Protein AF-A0A9W7BPI5-F1 (afdb_monomer_lite)

Secondary structure (DSSP, 8-state):
---TT---HHHHHHHHHHHHHHHHHH-TTTSGGGPEEE--SS--SEEEEE-TTS--GGG-SEEEEEE--HHHHHHTEEEEEEEE-TTSTTHHHHHHHHHHHHHHHHTTSTT-EE--SSSSEEEEEEEE--SSHHHHHHHHHHHHHHHHTTHHHHHHHHHHHHHHHHHTTS---------S--SHHHHHTTSTT------------

pLDDT: mean 84.54, std 20.3, range [40.38, 98.75]

Organism: NCBI:txid1606542

Sequence (205 aa):
MTDPHQTSAADSQIEYDNLFCRLVAADETLSRDGWEIRQETPAGAYLHLSRPGWFDKNMNGIHIEAYVLGKQLKSRSAPVMLHAEGGVPFQGRFMELFTERAKSTILKFPGYTVLGPEGSSVCEVSVPFEETPSATINSIVKEMKRLQSLAPLVEDTIATCKAEMGQDSDSDSDSGADSDDDMDWLIKQRQARSQKPLSSKCPGQ

Foldseek 3Di:
DPDPPPQDLVNVQVVLQVVQVCCQVPPPPLPPPQWDWDADVVGGFKIWIDHPPQLCDVNAAWTWMKGDDSVCSVVQWIKIFTWGGPSLPCLLQLLVVLLVVCVVVQVVDPQKDQDDDPDTTGIMHIQGHDPDSVVSVVSSVVVSVVVVVCVVSSVVSSVVSVVVVVVVPPPPDDDDDDDPPPPPPVVVVVPPPDDDDDDDDDDDD

Radius of gyration: 30.06 Å; chains: 1; bounding box: 72×75×86 Å

Structure (mmCIF, N/CA/C/O backbone):
data_AF-A0A9W7BPI5-F1
#
_entry.id   AF-A0A9W7BPI5-F1
#
loop_
_atom_site.group_PDB
_atom_site.id
_atom_site.type_symbol
_atom_site.label_atom_id
_atom_site.label_alt_id
_atom_site.label_comp_id
_atom_site.label_asym_id
_atom_site.label_entity_id
_atom_site.label_seq_id
_atom_site.pdbx_PDB_ins_code
_atom_site.Cartn_x
_atom_site.Cartn_y
_atom_site.Cartn_z
_atom_site.occupancy
_atom_site.B_iso_or_equiv
_atom_site.auth_seq_id
_atom_site.auth_comp_id
_atom_site.auth_asym_id
_atom_site.auth_atom_id
_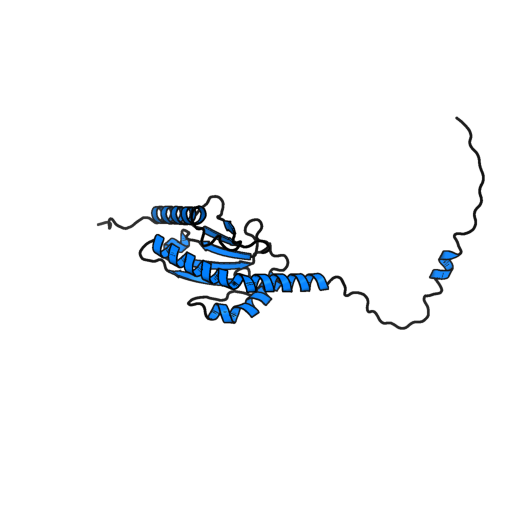atom_site.pdbx_PDB_model_num
ATOM 1 N N . MET A 1 1 ? -33.439 4.152 26.597 1.00 40.59 1 MET A N 1
ATOM 2 C CA . MET A 1 1 ? -32.140 3.751 27.171 1.00 40.59 1 MET A CA 1
ATOM 3 C C . MET A 1 1 ? -31.137 3.796 26.036 1.00 40.59 1 MET A C 1
ATOM 5 O O . MET A 1 1 ? -31.135 2.899 25.210 1.00 40.59 1 MET A O 1
ATOM 9 N N . THR A 1 2 ? -30.416 4.905 25.901 1.00 44.62 2 THR A N 1
ATOM 10 C CA . THR A 1 2 ? -29.271 5.019 24.991 1.00 44.62 2 THR A CA 1
ATOM 11 C C . THR A 1 2 ? -28.079 4.381 25.685 1.00 44.62 2 THR A C 1
ATOM 13 O O . THR A 1 2 ? -27.776 4.741 26.822 1.00 44.62 2 THR A O 1
ATOM 16 N N . ASP A 1 3 ? -27.481 3.392 25.037 1.00 42.06 3 ASP A N 1
ATOM 17 C CA . ASP A 1 3 ? -26.315 2.670 25.531 1.00 42.06 3 ASP A CA 1
ATOM 18 C C . ASP A 1 3 ? -25.143 3.660 25.720 1.00 42.06 3 ASP A C 1
ATOM 20 O O . ASP A 1 3 ? -24.766 4.329 24.752 1.00 42.06 3 ASP A O 1
ATOM 24 N N . PRO A 1 4 ? -24.583 3.833 26.933 1.00 49.81 4 PRO A N 1
ATOM 25 C CA . PRO A 1 4 ? -23.530 4.819 27.199 1.00 49.81 4 PRO A CA 1
ATOM 26 C C . PRO A 1 4 ? -22.179 4.496 26.532 1.00 49.81 4 PRO A C 1
ATOM 28 O O . PRO A 1 4 ? -21.217 5.240 26.720 1.00 49.81 4 PRO A O 1
ATOM 31 N N . HIS A 1 5 ? -22.091 3.421 25.742 1.00 54.91 5 HIS A N 1
ATOM 32 C CA . HIS A 1 5 ? -20.880 3.011 25.026 1.00 54.91 5 HIS A CA 1
ATOM 33 C C . HIS A 1 5 ? -20.954 3.113 23.499 1.00 54.91 5 HIS A C 1
ATOM 35 O O . HIS A 1 5 ? -20.062 2.623 22.808 1.00 54.91 5 HIS A O 1
ATOM 41 N N . GLN A 1 6 ? -21.960 3.791 22.943 1.00 56.84 6 GLN A N 1
ATOM 42 C CA . GLN A 1 6 ? -21.995 4.042 21.504 1.00 56.84 6 GLN A CA 1
ATOM 43 C C . GLN A 1 6 ? -21.171 5.290 21.148 1.00 56.84 6 GLN A C 1
ATOM 45 O O . GLN A 1 6 ? -21.697 6.397 21.039 1.00 56.84 6 GLN A O 1
ATOM 50 N N . THR A 1 7 ? -19.857 5.109 20.989 1.00 69.75 7 THR A N 1
ATOM 51 C CA . THR A 1 7 ? -18.946 6.133 20.456 1.00 69.75 7 THR A CA 1
ATOM 52 C C . THR A 1 7 ? -19.459 6.612 19.098 1.00 69.75 7 THR A C 1
ATOM 54 O O . THR A 1 7 ? -19.802 5.795 18.236 1.00 69.75 7 THR A O 1
ATOM 57 N N . SER A 1 8 ? -19.557 7.928 18.888 1.00 84.06 8 SER A N 1
ATOM 58 C CA . SER A 1 8 ? -20.073 8.448 17.622 1.00 84.06 8 SER A CA 1
ATOM 59 C C . SER A 1 8 ? -19.088 8.185 16.474 1.00 84.06 8 SER A C 1
ATOM 61 O O . SER A 1 8 ? -17.889 7.980 16.682 1.00 84.06 8 SER A O 1
ATOM 63 N N . ALA A 1 9 ? -19.575 8.211 15.229 1.00 82.75 9 ALA A N 1
ATOM 64 C CA . ALA A 1 9 ? -18.702 8.084 14.059 1.00 82.75 9 ALA A CA 1
ATOM 65 C C . ALA A 1 9 ? -17.669 9.224 13.976 1.00 82.75 9 ALA A C 1
ATOM 67 O O . ALA A 1 9 ? -16.565 9.007 13.486 1.00 82.75 9 ALA A O 1
ATOM 68 N N . ALA A 1 10 ? -18.012 10.417 14.476 1.00 84.81 10 ALA A N 1
ATOM 69 C CA . ALA A 1 10 ? -17.097 11.554 14.532 1.00 84.81 10 ALA A CA 1
ATOM 70 C C . ALA A 1 10 ? -15.979 11.323 15.559 1.00 84.81 10 ALA A C 1
ATOM 72 O O . ALA A 1 10 ? -14.810 11.512 15.235 1.00 84.81 10 ALA A O 1
ATOM 73 N N . ASP A 1 11 ? -16.327 10.834 16.752 1.00 88.44 11 ASP A N 1
ATOM 74 C CA . ASP A 1 11 ? -15.341 10.502 17.788 1.00 88.44 11 ASP A CA 1
ATOM 75 C C . ASP A 1 11 ? -14.413 9.372 17.318 1.00 88.44 11 ASP A C 1
ATOM 77 O O . ASP A 1 11 ? -13.200 9.439 17.506 1.00 88.44 11 ASP A O 1
ATOM 81 N N . SER A 1 12 ? -14.975 8.378 16.620 1.00 89.94 12 SER A N 1
ATOM 82 C CA . SER A 1 12 ? -14.203 7.280 16.027 1.00 89.94 12 SER A CA 1
ATOM 83 C C . SER A 1 12 ? -13.230 7.781 14.955 1.00 89.94 12 SER A C 1
ATOM 85 O O . SER A 1 12 ? -12.085 7.340 14.919 1.00 89.94 12 SER A O 1
ATOM 87 N N . GLN A 1 13 ? -13.654 8.710 14.088 1.00 95.56 13 GLN A N 1
ATOM 88 C CA . GLN A 1 13 ? -12.774 9.289 13.067 1.00 95.56 13 GLN A CA 1
ATOM 89 C C . GLN A 1 13 ? -11.595 10.024 13.712 1.00 95.56 13 GLN A C 1
ATOM 91 O O . GLN A 1 13 ? -10.451 9.753 13.361 1.00 95.56 13 GLN A O 1
ATOM 96 N N . ILE A 1 14 ? -11.865 10.876 14.707 1.00 95.31 14 ILE A N 1
ATOM 97 C CA . ILE A 1 14 ? -10.829 11.611 15.448 1.00 95.31 14 ILE A CA 1
ATOM 98 C C . ILE A 1 14 ? -9.832 10.644 16.100 1.00 95.31 14 ILE A C 1
ATOM 100 O O . ILE A 1 14 ? -8.626 10.898 16.115 1.00 95.31 14 ILE A O 1
ATOM 104 N N . GLU A 1 15 ? -10.309 9.526 16.647 1.00 95.56 15 GLU A N 1
ATOM 105 C CA . GLU A 1 15 ? -9.441 8.519 17.252 1.00 95.56 15 GLU A CA 1
ATOM 106 C C . GLU A 1 15 ? -8.500 7.868 16.228 1.00 95.56 15 GLU A C 1
ATOM 108 O O . GLU A 1 15 ? -7.290 7.798 16.473 1.00 95.56 15 GLU A O 1
ATOM 113 N N . TYR A 1 16 ? -9.018 7.442 15.071 1.00 96.62 16 TYR A N 1
ATOM 114 C CA . TYR A 1 16 ? -8.188 6.876 14.004 1.00 96.62 16 TYR A CA 1
ATOM 115 C C . TYR A 1 16 ? -7.226 7.909 13.410 1.00 96.62 16 TYR A C 1
ATOM 117 O O . TYR A 1 16 ? -6.057 7.577 13.213 1.00 96.62 16 TYR A O 1
ATOM 125 N N . ASP A 1 17 ? -7.656 9.156 13.204 1.00 95.88 17 ASP A N 1
ATOM 126 C CA . ASP A 1 17 ? -6.784 10.232 12.720 1.00 95.88 17 ASP A CA 1
ATOM 127 C C . ASP A 1 17 ? -5.586 10.412 13.670 1.00 95.88 17 ASP A C 1
ATOM 129 O O . ASP A 1 17 ? -4.429 10.395 13.249 1.00 95.88 17 ASP A O 1
ATOM 133 N N . ASN A 1 18 ? -5.841 10.469 14.982 1.00 94.94 18 ASN A N 1
ATOM 134 C CA . ASN A 1 18 ? -4.794 10.583 15.999 1.00 94.94 18 ASN A CA 1
ATOM 135 C C . ASN A 1 18 ? -3.872 9.357 16.063 1.00 94.94 18 ASN A C 1
ATOM 137 O O . ASN A 1 18 ? -2.681 9.487 16.360 1.00 94.94 18 ASN A O 1
ATOM 141 N N . LEU A 1 19 ? -4.403 8.152 15.853 1.00 94.88 19 LEU A N 1
ATOM 142 C CA . LEU A 1 19 ? -3.607 6.924 15.833 1.00 94.88 19 LEU A CA 1
ATOM 143 C C . LEU A 1 19 ? -2.675 6.875 14.623 1.00 94.88 19 LEU A C 1
ATOM 145 O O . LEU A 1 19 ? -1.491 6.588 14.792 1.00 94.88 19 LEU A O 1
ATOM 149 N N . PHE A 1 20 ? -3.178 7.206 13.435 1.00 94.88 20 PHE A N 1
ATOM 150 C CA . PHE A 1 20 ? -2.375 7.272 12.217 1.00 94.88 20 PHE A CA 1
ATOM 151 C C . PHE A 1 20 ? -1.299 8.359 12.324 1.00 94.88 20 PHE A C 1
ATOM 153 O O . PHE A 1 20 ? -0.132 8.075 12.072 1.00 94.88 20 PHE A O 1
ATOM 160 N N . CYS A 1 21 ? -1.637 9.561 12.801 1.00 92.69 21 CYS A N 1
ATOM 161 C CA . CYS A 1 21 ? -0.650 10.623 13.032 1.00 92.69 21 CYS A CA 1
ATOM 162 C C . CYS A 1 21 ? 0.466 10.183 13.994 1.00 92.69 21 CYS A C 1
ATOM 164 O O . CYS A 1 21 ? 1.644 10.446 13.751 1.00 92.69 21 CYS A O 1
ATOM 166 N N . ARG A 1 22 ? 0.122 9.472 15.079 1.00 91.06 22 ARG A N 1
ATOM 167 C CA . ARG A 1 22 ? 1.125 8.911 16.000 1.00 91.06 22 ARG A CA 1
ATOM 168 C C . ARG A 1 22 ? 1.984 7.841 15.341 1.00 91.06 22 ARG A C 1
ATOM 170 O O . ARG A 1 22 ? 3.182 7.817 15.594 1.00 91.06 22 ARG A O 1
ATOM 177 N N . LEU A 1 23 ? 1.393 6.983 14.514 1.00 90.12 23 LEU A N 1
ATOM 178 C CA . LEU A 1 23 ? 2.127 5.970 13.762 1.00 90.12 23 LEU A CA 1
ATOM 179 C C . LEU A 1 23 ? 3.163 6.630 12.843 1.00 90.12 23 LEU A C 1
ATOM 181 O O . LEU A 1 23 ? 4.327 6.266 12.885 1.00 90.12 23 LEU A O 1
ATOM 185 N N . VAL A 1 24 ? 2.790 7.669 12.097 1.00 88.88 24 VAL A N 1
ATOM 186 C CA . VAL A 1 24 ? 3.734 8.399 11.231 1.00 88.88 24 VAL A CA 1
ATOM 187 C C . VAL A 1 24 ? 4.850 9.073 12.032 1.00 88.88 24 VAL A C 1
ATOM 189 O O . VAL A 1 24 ? 6.003 9.055 11.612 1.00 88.88 24 VAL A O 1
ATOM 192 N N . ALA A 1 25 ? 4.532 9.638 13.200 1.00 85.38 25 ALA A N 1
ATOM 193 C CA . ALA A 1 25 ? 5.513 10.323 14.039 1.00 85.38 25 ALA A CA 1
ATOM 194 C C . ALA A 1 25 ? 6.467 9.381 14.797 1.00 85.38 25 ALA A C 1
ATOM 196 O O . ALA A 1 25 ? 7.575 9.794 15.136 1.00 85.38 25 ALA A O 1
ATOM 197 N N . ALA A 1 26 ? 6.035 8.157 15.116 1.00 77.06 26 ALA A N 1
ATOM 198 C CA . ALA A 1 26 ? 6.743 7.264 16.038 1.00 77.06 26 ALA A CA 1
ATOM 199 C C . ALA A 1 26 ? 7.230 5.950 15.410 1.00 77.06 26 ALA A C 1
ATOM 201 O O . ALA A 1 26 ? 8.088 5.283 15.990 1.00 77.06 26 ALA A O 1
ATOM 202 N N . ASP A 1 27 ? 6.669 5.526 14.277 1.00 67.69 27 ASP A N 1
ATOM 203 C CA . ASP A 1 27 ? 6.910 4.192 13.739 1.00 67.69 27 ASP A CA 1
ATOM 204 C C . ASP A 1 27 ? 8.186 4.148 12.888 1.00 67.69 27 ASP A C 1
ATOM 206 O O . ASP A 1 27 ? 8.207 4.396 11.679 1.00 67.69 27 ASP A O 1
ATOM 210 N N . GLU A 1 28 ? 9.276 3.759 13.546 1.00 66.44 28 GLU A N 1
ATOM 211 C CA . GLU A 1 28 ? 10.527 3.384 12.887 1.00 66.44 28 GLU A CA 1
ATOM 212 C C . GLU A 1 28 ? 10.422 2.065 12.107 1.00 66.44 28 GLU A C 1
ATOM 214 O O . GLU A 1 28 ? 11.362 1.685 11.426 1.00 66.44 28 GLU A O 1
ATOM 219 N N . THR A 1 29 ? 9.352 1.285 12.244 1.00 76.44 29 THR A N 1
ATOM 220 C CA . THR A 1 29 ? 9.246 -0.058 11.660 1.00 76.44 29 THR A CA 1
ATOM 221 C C . THR A 1 29 ? 8.742 -0.048 10.223 1.00 76.44 29 THR A C 1
ATOM 223 O O . THR A 1 29 ? 9.254 -0.818 9.416 1.00 76.44 29 THR A O 1
ATOM 226 N N . LEU A 1 30 ? 7.778 0.814 9.891 1.00 85.75 30 LEU A N 1
ATOM 227 C CA . LEU A 1 30 ? 7.288 1.003 8.525 1.00 85.75 30 LEU A CA 1
ATOM 228 C C . LEU A 1 30 ? 8.243 1.848 7.677 1.00 85.75 30 LEU A C 1
ATOM 230 O O . LEU A 1 30 ? 8.286 1.657 6.469 1.00 85.75 30 LEU A O 1
ATOM 234 N N . SER A 1 31 ? 9.011 2.739 8.308 1.00 84.50 31 SER A N 1
ATOM 235 C CA . SER A 1 31 ? 9.961 3.660 7.664 1.00 84.50 31 SER A CA 1
ATOM 236 C C . SER A 1 31 ? 11.393 3.108 7.529 1.00 84.50 31 SER A C 1
ATOM 238 O O . SER A 1 31 ? 12.278 3.774 6.991 1.00 84.50 31 SER A O 1
ATOM 240 N N . ARG A 1 32 ? 11.651 1.880 8.002 1.00 82.88 32 ARG A N 1
ATOM 241 C CA . ARG A 1 32 ? 12.944 1.189 7.828 1.00 82.88 32 ARG A CA 1
ATOM 242 C C . ARG A 1 32 ? 13.235 0.889 6.360 1.00 82.88 32 ARG A C 1
ATOM 244 O O . ARG A 1 32 ? 12.367 0.993 5.510 1.00 82.88 32 ARG A O 1
ATOM 251 N N . ASP A 1 33 ? 14.476 0.519 6.057 1.00 87.38 33 ASP A N 1
ATOM 252 C CA . ASP A 1 33 ? 14.886 -0.017 4.748 1.00 87.38 33 ASP A CA 1
ATOM 253 C C . ASP A 1 33 ? 14.572 0.887 3.535 1.00 87.38 33 ASP A C 1
ATOM 255 O O . ASP A 1 33 ? 14.397 0.422 2.405 1.00 87.38 33 ASP A O 1
ATOM 259 N N . GLY A 1 34 ? 14.546 2.204 3.756 1.00 90.88 34 GLY A N 1
ATOM 260 C CA . GLY A 1 34 ? 14.335 3.204 2.707 1.00 90.88 34 GLY A CA 1
ATOM 261 C C . GLY A 1 34 ? 12.872 3.401 2.307 1.00 90.88 34 GLY A C 1
ATOM 262 O O . GLY A 1 34 ? 12.616 3.869 1.201 1.00 90.88 34 GLY A O 1
ATOM 263 N N . TRP A 1 35 ? 11.926 3.024 3.167 1.00 95.44 35 TRP A N 1
ATOM 264 C CA . TRP A 1 35 ? 10.514 3.355 3.001 1.00 95.44 35 TRP A CA 1
ATOM 265 C C . TRP A 1 35 ? 10.215 4.782 3.470 1.00 95.44 35 TRP A C 1
ATOM 267 O O . TRP A 1 35 ? 10.606 5.198 4.559 1.00 95.44 35 TRP A O 1
ATOM 277 N N . GLU A 1 36 ? 9.471 5.521 2.657 1.00 94.00 36 GLU A N 1
ATOM 278 C CA . GLU A 1 36 ? 8.949 6.843 2.984 1.00 94.00 36 GLU A CA 1
ATOM 279 C C . GLU A 1 36 ? 7.479 6.725 3.377 1.00 94.00 36 GLU A C 1
ATOM 281 O O . GLU A 1 36 ? 6.661 6.255 2.586 1.00 94.00 36 GLU A O 1
ATOM 286 N N . ILE A 1 37 ? 7.147 7.185 4.584 1.00 93.44 37 ILE A N 1
ATOM 287 C CA . ILE A 1 37 ? 5.774 7.265 5.083 1.00 93.44 37 ILE A CA 1
ATOM 288 C C . ILE A 1 37 ? 5.252 8.697 4.941 1.00 93.44 37 ILE A C 1
ATOM 290 O O . ILE A 1 37 ? 5.906 9.655 5.357 1.00 93.44 37 ILE A O 1
ATOM 294 N N . ARG A 1 38 ? 4.076 8.856 4.333 1.00 92.00 38 ARG A N 1
ATOM 295 C CA . ARG A 1 38 ? 3.413 10.150 4.133 1.00 92.00 38 ARG A CA 1
ATOM 296 C C . ARG A 1 38 ? 1.924 10.054 4.451 1.00 92.00 38 ARG A C 1
ATOM 298 O O . ARG A 1 38 ? 1.357 8.965 4.527 1.00 92.00 38 ARG A O 1
ATOM 305 N N . GLN A 1 39 ? 1.311 11.215 4.636 1.00 91.19 39 GLN A N 1
ATOM 306 C CA . GLN A 1 39 ? -0.136 11.383 4.756 1.00 91.19 39 GLN A CA 1
ATOM 307 C C . GLN A 1 39 ? -0.584 12.473 3.787 1.00 91.19 39 GLN A C 1
ATOM 309 O O . GLN A 1 39 ? 0.217 13.327 3.392 1.00 91.19 39 GLN A O 1
ATOM 314 N N . GLU A 1 40 ? -1.869 12.463 3.443 1.00 86.25 40 GLU A N 1
ATOM 315 C CA . GLU A 1 40 ? -2.498 13.586 2.753 1.00 86.25 40 GLU A CA 1
ATOM 316 C C . GLU A 1 40 ? -2.420 14.877 3.589 1.00 86.25 40 GLU A C 1
ATOM 318 O O . GLU A 1 40 ? -2.108 14.870 4.782 1.00 86.25 40 GLU A O 1
ATOM 323 N N . THR A 1 41 ? -2.690 16.017 2.951 1.00 84.88 41 THR A N 1
ATOM 324 C CA . THR A 1 41 ? -2.826 17.311 3.630 1.00 84.88 41 THR A CA 1
ATOM 325 C C . THR A 1 41 ? -4.250 17.841 3.424 1.00 84.88 41 THR A C 1
ATOM 327 O O . THR A 1 41 ? -4.616 18.114 2.280 1.00 84.88 41 THR A O 1
ATOM 330 N N . PRO A 1 42 ? -5.047 18.040 4.494 1.00 87.94 42 PRO A N 1
ATOM 331 C CA . PRO A 1 42 ? -4.698 17.845 5.905 1.00 87.94 42 PRO A CA 1
ATOM 332 C C . PRO A 1 42 ? -4.496 16.368 6.275 1.00 87.94 42 PRO A C 1
ATOM 334 O O . PRO A 1 42 ? -5.087 15.485 5.661 1.00 87.94 42 PRO A O 1
ATOM 337 N N . ALA A 1 43 ? -3.670 16.121 7.295 1.00 87.38 43 ALA A N 1
ATOM 338 C CA . ALA A 1 43 ? -3.430 14.772 7.796 1.00 87.38 43 ALA A CA 1
ATOM 339 C C . ALA A 1 43 ? -4.720 14.159 8.362 1.00 87.38 43 ALA A C 1
ATOM 341 O O . ALA A 1 43 ? -5.497 14.836 9.038 1.00 87.38 43 ALA A O 1
ATOM 342 N N . GLY A 1 44 ? -4.909 12.867 8.116 1.00 91.31 44 GLY A N 1
ATOM 343 C CA . GLY A 1 44 ? -6.022 12.074 8.630 1.00 91.31 44 GLY A CA 1
ATOM 344 C C . GLY A 1 44 ? -5.638 10.602 8.726 1.00 91.31 44 GLY A C 1
ATOM 345 O O . GLY A 1 44 ? -4.465 10.247 8.588 1.00 91.31 44 GLY A O 1
ATOM 346 N N . ALA A 1 45 ? -6.619 9.732 8.944 1.00 95.94 45 ALA A N 1
ATOM 347 C CA . ALA A 1 45 ? -6.438 8.285 8.990 1.00 95.94 45 ALA A CA 1
ATOM 348 C C . ALA A 1 45 ? -6.181 7.674 7.601 1.00 95.94 45 ALA A C 1
ATOM 350 O O . ALA A 1 45 ? -6.952 6.854 7.108 1.00 95.94 45 ALA A O 1
ATOM 351 N N . TYR A 1 46 ? -5.090 8.096 6.972 1.00 96.50 46 TYR A N 1
ATOM 352 C CA . TYR A 1 46 ? -4.581 7.629 5.693 1.00 96.50 46 TYR A CA 1
ATOM 353 C C . TYR A 1 46 ? -3.056 7.488 5.800 1.00 96.50 46 TYR A C 1
ATOM 355 O O . TYR A 1 46 ? -2.379 8.390 6.302 1.00 96.50 46 TYR A O 1
ATOM 363 N N . LEU A 1 47 ? -2.524 6.347 5.364 1.00 96.06 47 LEU A N 1
ATOM 364 C CA . LEU A 1 47 ? -1.095 6.067 5.243 1.00 96.06 47 LEU A CA 1
ATOM 365 C C . LEU A 1 47 ? -0.733 5.877 3.786 1.00 96.06 47 LEU A C 1
ATOM 367 O O . LEU A 1 47 ? -1.400 5.132 3.076 1.00 96.06 47 LEU A O 1
ATOM 371 N N . HIS A 1 48 ? 0.405 6.450 3.424 1.00 96.81 48 HIS A N 1
ATOM 372 C CA . HIS A 1 48 ? 1.039 6.301 2.128 1.00 96.81 48 HIS A CA 1
ATOM 373 C C . HIS A 1 48 ? 2.469 5.833 2.314 1.00 96.81 48 HIS A C 1
ATOM 375 O O . HIS A 1 48 ? 3.254 6.523 2.965 1.00 96.81 48 HIS A O 1
ATOM 381 N N . LEU A 1 49 ? 2.829 4.690 1.749 1.00 97.25 49 LEU A N 1
ATOM 382 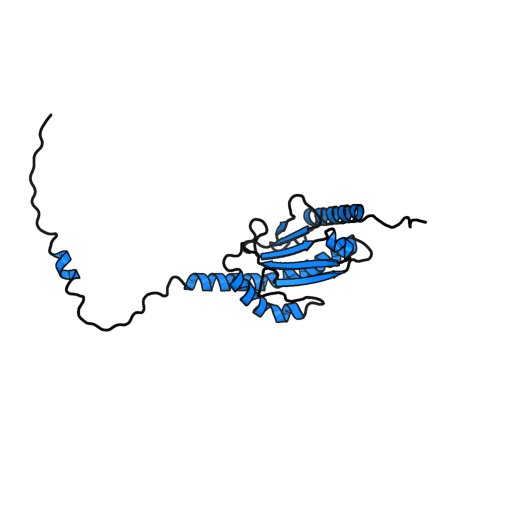C CA . LEU A 1 49 ? 4.178 4.147 1.827 1.00 97.25 49 LEU A CA 1
ATOM 383 C C . LEU A 1 49 ? 4.739 3.954 0.428 1.00 97.25 49 LEU A C 1
ATOM 385 O O . LEU A 1 49 ? 4.174 3.231 -0.385 1.00 97.25 49 LEU A O 1
ATOM 389 N N . SER A 1 50 ? 5.892 4.547 0.161 1.00 97.81 50 SER A N 1
ATOM 390 C CA . SER A 1 50 ? 6.601 4.362 -1.107 1.00 97.81 50 SER A CA 1
ATOM 391 C C . SER A 1 50 ? 8.098 4.209 -0.873 1.00 97.81 50 SER A C 1
ATOM 393 O O . SER A 1 50 ? 8.577 4.340 0.256 1.00 97.81 50 SER A O 1
ATOM 395 N N . ARG A 1 51 ? 8.847 3.918 -1.938 1.00 97.56 51 ARG A N 1
ATOM 396 C CA . ARG A 1 51 ? 10.313 3.925 -1.914 1.00 97.56 51 ARG A CA 1
ATOM 397 C C . ARG A 1 51 ? 10.867 4.896 -2.958 1.00 97.56 51 ARG A C 1
ATOM 399 O O . ARG A 1 51 ? 10.229 5.131 -3.991 1.00 97.56 51 ARG A O 1
ATOM 406 N N . PRO A 1 52 ? 12.089 5.415 -2.762 1.00 96.31 52 PRO A N 1
ATOM 407 C CA . PRO A 1 52 ? 12.798 6.135 -3.808 1.00 96.31 52 PRO A CA 1
ATOM 408 C C . PRO A 1 52 ? 12.838 5.341 -5.120 1.00 96.31 52 PRO A C 1
ATOM 410 O O . PRO A 1 52 ? 13.099 4.141 -5.141 1.00 96.31 52 PRO A O 1
ATOM 413 N N . GLY A 1 53 ? 12.576 6.021 -6.237 1.00 96.12 53 GLY A N 1
ATOM 414 C CA . GLY A 1 53 ? 12.551 5.395 -7.563 1.00 96.12 53 GLY A CA 1
ATOM 415 C C . GLY A 1 53 ? 11.217 4.752 -7.960 1.00 96.12 53 GLY A C 1
ATOM 416 O O . GLY A 1 53 ? 11.094 4.341 -9.110 1.00 96.12 53 GLY A O 1
ATOM 417 N N . TRP A 1 54 ? 10.208 4.742 -7.081 1.00 98.31 54 TRP A N 1
ATOM 418 C CA . TRP A 1 54 ? 8.844 4.266 -7.375 1.00 98.31 54 TRP A CA 1
ATOM 419 C C . TRP A 1 54 ? 7.962 5.331 -8.052 1.00 98.31 54 TRP A C 1
ATOM 421 O O . TRP A 1 54 ? 6.744 5.202 -8.113 1.00 98.31 54 TRP A O 1
ATOM 431 N N . PHE A 1 55 ? 8.583 6.396 -8.574 1.00 98.00 55 PHE A N 1
ATOM 432 C CA . PHE A 1 55 ? 7.930 7.510 -9.280 1.00 98.00 55 PHE A CA 1
ATOM 433 C C . PHE A 1 55 ? 6.838 8.224 -8.479 1.00 98.00 55 PHE A C 1
ATOM 435 O O . PHE A 1 55 ? 6.000 8.929 -9.033 1.00 98.00 55 PHE A O 1
ATOM 442 N N . ASP A 1 56 ? 6.878 8.093 -7.157 1.00 97.62 56 ASP A N 1
ATOM 443 C CA . ASP A 1 56 ? 5.806 8.521 -6.272 1.00 97.62 56 ASP A CA 1
ATOM 444 C C . ASP A 1 56 ? 5.904 10.000 -5.882 1.00 97.62 56 ASP A C 1
ATOM 446 O O . ASP A 1 56 ? 5.843 10.393 -4.717 1.00 97.62 56 ASP A O 1
ATOM 450 N N . LYS A 1 57 ? 6.097 10.863 -6.881 1.00 95.25 57 LYS A N 1
ATOM 451 C CA . LYS A 1 57 ? 6.027 12.311 -6.685 1.00 95.25 57 LYS A CA 1
ATOM 452 C C . LYS A 1 57 ? 4.563 12.707 -6.508 1.00 95.25 57 LYS A C 1
ATOM 454 O O . LYS A 1 57 ? 3.728 12.332 -7.324 1.00 95.25 57 LYS A O 1
ATOM 459 N N . ASN A 1 58 ? 4.271 13.504 -5.479 1.00 93.94 58 ASN A N 1
ATOM 460 C CA . ASN A 1 58 ? 2.909 13.933 -5.138 1.00 93.94 58 ASN A CA 1
ATOM 461 C C . ASN A 1 58 ? 1.933 12.753 -4.953 1.00 93.94 58 ASN A C 1
ATOM 463 O O . ASN A 1 58 ? 0.785 12.864 -5.366 1.00 93.94 58 ASN A O 1
ATOM 467 N N . MET A 1 59 ? 2.401 11.635 -4.374 1.00 94.94 59 MET A N 1
ATOM 468 C CA . MET A 1 59 ? 1.575 10.446 -4.088 1.00 94.94 59 MET A CA 1
ATOM 469 C C . MET A 1 59 ? 0.949 9.797 -5.338 1.00 94.94 59 MET A C 1
ATOM 471 O O . 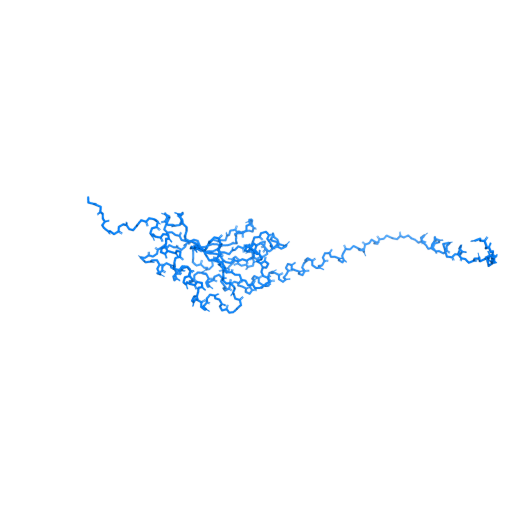MET A 1 59 ? -0.056 9.104 -5.250 1.00 94.94 59 MET A O 1
ATOM 475 N N . ASN A 1 60 ? 1.535 10.039 -6.514 1.00 97.00 60 ASN A N 1
ATOM 476 C CA . ASN A 1 60 ? 0.988 9.627 -7.805 1.00 97.00 60 ASN A CA 1
ATOM 477 C C . ASN A 1 60 ? 1.831 8.536 -8.492 1.00 97.00 60 ASN A C 1
ATOM 479 O O . ASN A 1 60 ? 1.806 8.432 -9.710 1.00 97.00 60 ASN A O 1
ATOM 483 N N . GLY A 1 61 ? 2.632 7.758 -7.763 1.00 98.25 61 GLY A N 1
ATOM 484 C CA . GLY A 1 61 ? 3.447 6.674 -8.330 1.00 98.25 61 GLY A CA 1
ATOM 485 C C . GLY A 1 61 ? 3.025 5.300 -7.833 1.00 98.25 61 GLY A C 1
ATOM 486 O O . GLY A 1 61 ? 1.844 5.043 -7.612 1.00 98.25 61 GLY A O 1
ATOM 487 N N . ILE A 1 62 ? 4.004 4.414 -7.651 1.00 98.75 62 ILE A N 1
ATOM 488 C CA . ILE A 1 62 ? 3.790 3.122 -6.996 1.00 98.75 62 ILE A CA 1
ATOM 489 C C . ILE A 1 62 ? 3.862 3.340 -5.490 1.00 98.75 62 ILE A C 1
ATOM 491 O O . ILE A 1 62 ? 4.809 3.957 -4.992 1.00 98.75 62 ILE A O 1
ATOM 495 N N . HIS A 1 63 ? 2.877 2.829 -4.762 1.00 98.69 63 HIS A N 1
ATOM 496 C CA . HIS A 1 63 ? 2.816 2.960 -3.313 1.00 98.69 63 HIS A CA 1
ATOM 497 C C . HIS A 1 63 ? 1.896 1.921 -2.682 1.00 98.69 63 HIS A C 1
ATOM 499 O O . HIS A 1 63 ? 1.055 1.313 -3.339 1.00 98.69 63 HIS A O 1
ATOM 505 N N . ILE A 1 64 ? 2.070 1.732 -1.381 1.00 98.62 64 ILE A N 1
ATOM 506 C CA . ILE A 1 64 ? 1.160 0.988 -0.527 1.00 98.62 64 ILE A CA 1
ATOM 507 C C . ILE A 1 64 ? 0.325 2.006 0.242 1.00 98.62 64 ILE A C 1
ATOM 509 O O . ILE A 1 64 ? 0.890 2.907 0.863 1.00 98.62 64 ILE A O 1
ATOM 513 N N . GLU A 1 65 ? -0.990 1.842 0.253 1.00 98.00 65 GLU A N 1
ATOM 514 C CA . GLU A 1 65 ? -1.878 2.697 1.034 1.00 98.00 65 GLU A CA 1
ATOM 515 C C . GLU A 1 65 ? -2.803 1.911 1.960 1.00 98.00 65 GLU A C 1
ATOM 517 O O . GLU A 1 65 ? -3.144 0.749 1.721 1.00 98.00 65 GLU A O 1
ATOM 522 N N . ALA A 1 66 ? -3.205 2.574 3.039 1.00 98.19 66 ALA A N 1
ATOM 523 C CA . ALA A 1 66 ? -4.257 2.114 3.930 1.00 98.19 66 ALA A CA 1
ATOM 524 C C . ALA A 1 66 ? -4.988 3.306 4.533 1.00 98.19 66 ALA A C 1
ATOM 526 O O . ALA A 1 66 ? -4.362 4.309 4.873 1.00 98.19 66 ALA A O 1
ATOM 527 N N . TYR A 1 67 ? -6.299 3.190 4.728 1.00 97.88 67 TYR A N 1
ATOM 528 C CA . TYR A 1 67 ? -7.077 4.284 5.299 1.00 97.88 67 TYR A CA 1
ATOM 529 C C . TYR A 1 67 ? -8.310 3.837 6.077 1.00 97.88 67 TYR A C 1
ATOM 531 O O . TYR A 1 67 ? -8.899 2.785 5.830 1.00 97.88 67 TYR A O 1
ATOM 539 N N . VAL A 1 68 ? -8.727 4.682 7.018 1.00 97.81 68 VAL A N 1
ATOM 540 C CA . VAL A 1 68 ? -9.962 4.557 7.793 1.00 97.81 68 VAL A CA 1
ATOM 541 C C . VAL A 1 68 ? -10.734 5.866 7.700 1.00 97.81 68 VAL A C 1
ATOM 543 O O . VAL A 1 68 ? -10.542 6.789 8.481 1.00 97.81 68 VAL A O 1
ATOM 546 N N . LEU A 1 69 ? -11.637 5.939 6.727 1.00 94.81 69 LEU A N 1
ATOM 547 C CA . LEU A 1 69 ? -12.512 7.091 6.523 1.00 94.81 69 LEU A CA 1
ATOM 548 C C . LEU A 1 69 ? -13.963 6.730 6.853 1.00 94.81 69 LEU A C 1
ATOM 550 O O . LEU A 1 69 ? -14.293 5.580 7.152 1.00 94.81 69 LEU A O 1
ATOM 554 N N . GLY A 1 70 ? -14.880 7.691 6.728 1.00 93.75 70 GLY A N 1
ATOM 555 C CA . GLY A 1 70 ? -16.293 7.495 7.067 1.00 93.75 70 GLY A CA 1
ATOM 556 C C . GLY A 1 70 ? -16.974 6.288 6.399 1.00 93.75 70 GLY A C 1
ATOM 557 O O . GLY A 1 70 ? -17.925 5.747 6.962 1.00 93.75 70 GLY A O 1
ATOM 558 N N . LYS A 1 71 ? -16.508 5.831 5.225 1.00 94.56 71 LYS A N 1
ATOM 559 C CA . LYS A 1 71 ? -16.996 4.586 4.599 1.00 94.56 71 LYS A CA 1
ATOM 560 C C . LYS A 1 71 ? -16.500 3.345 5.351 1.00 94.56 71 LYS A C 1
ATOM 562 O O . LYS A 1 71 ? -17.313 2.490 5.684 1.00 94.56 71 LYS A O 1
ATOM 567 N N . GLN A 1 72 ? -15.209 3.292 5.668 1.00 97.25 72 GLN A N 1
ATOM 568 C CA . GLN A 1 72 ? -14.552 2.203 6.399 1.00 97.25 72 GLN A CA 1
ATOM 569 C C . GLN A 1 72 ? -15.071 2.093 7.836 1.00 97.25 72 GLN A C 1
ATOM 571 O O . GLN A 1 72 ? -15.303 0.990 8.321 1.00 97.25 72 GLN A O 1
ATOM 576 N N . LEU A 1 73 ? -15.351 3.224 8.496 1.00 95.81 73 LEU A N 1
ATOM 577 C CA . LEU A 1 73 ? -16.004 3.241 9.810 1.00 95.81 73 LEU A CA 1
ATOM 578 C C . LEU A 1 73 ? -17.392 2.581 9.767 1.00 95.81 73 LEU A C 1
ATOM 580 O O . LEU A 1 73 ? -17.757 1.846 10.684 1.00 95.81 73 LEU A O 1
ATOM 584 N N . LYS A 1 74 ? -18.158 2.812 8.692 1.00 94.69 74 LYS A N 1
ATOM 585 C CA . LYS A 1 74 ? -19.490 2.214 8.502 1.00 94.69 74 LYS A CA 1
ATOM 586 C C . LYS A 1 74 ? -19.417 0.728 8.159 1.00 94.69 74 LYS A C 1
ATOM 588 O O . LYS A 1 74 ? -20.218 -0.039 8.683 1.00 94.69 74 LYS A O 1
ATOM 593 N N . SER A 1 75 ? -18.489 0.325 7.290 1.00 96.12 75 SER A N 1
ATOM 594 C CA . SER A 1 75 ? -18.319 -1.081 6.898 1.00 96.12 75 SER A CA 1
ATOM 595 C C . SER A 1 75 ? -17.515 -1.904 7.906 1.00 96.12 75 SER A C 1
ATOM 597 O O . SER A 1 75 ? -17.478 -3.124 7.789 1.00 96.12 75 SER A O 1
ATOM 599 N N . ARG A 1 76 ? -16.891 -1.250 8.896 1.00 97.19 76 ARG A N 1
ATOM 600 C CA . ARG A 1 76 ? -15.988 -1.847 9.891 1.00 97.19 76 ARG A CA 1
ATOM 601 C C . ARG A 1 76 ? -14.837 -2.639 9.268 1.00 97.19 76 ARG A C 1
ATOM 603 O O . ARG A 1 76 ? -14.481 -3.720 9.736 1.00 97.19 76 ARG A O 1
ATOM 610 N N . SER A 1 77 ? -14.248 -2.086 8.215 1.00 98.00 77 SER A N 1
ATOM 611 C CA . SER A 1 77 ? -13.131 -2.699 7.498 1.00 98.00 77 SER A CA 1
ATOM 612 C C . SER A 1 77 ? -12.242 -1.631 6.873 1.00 98.00 77 SER A C 1
ATOM 614 O O . SER A 1 77 ? -12.780 -0.694 6.291 1.00 98.00 77 SER A O 1
ATOM 616 N N . ALA A 1 78 ? -10.920 -1.783 6.929 1.00 98.31 78 ALA A N 1
ATOM 617 C CA . ALA A 1 78 ? -9.949 -0.898 6.282 1.00 98.31 78 ALA A CA 1
ATOM 618 C C . ALA A 1 78 ? -9.293 -1.606 5.087 1.00 98.31 78 ALA A C 1
ATOM 620 O O . ALA A 1 78 ? -8.855 -2.746 5.247 1.00 98.31 78 ALA A O 1
ATOM 621 N N . PRO A 1 79 ? -9.199 -0.980 3.906 1.00 98.50 79 PRO A N 1
ATOM 622 C CA . PRO A 1 79 ? -8.394 -1.527 2.828 1.00 98.50 79 PRO A CA 1
ATOM 623 C C . PRO A 1 79 ? -6.899 -1.340 3.118 1.00 98.50 79 PRO A C 1
ATOM 625 O O . PRO A 1 79 ? -6.491 -0.342 3.716 1.00 98.50 79 PRO A O 1
ATOM 628 N N . VAL A 1 80 ? -6.101 -2.305 2.667 1.00 98.75 80 VAL A N 1
ATOM 629 C CA . VAL A 1 80 ? -4.641 -2.221 2.543 1.00 98.75 80 VAL A CA 1
ATOM 630 C C . VAL A 1 80 ? -4.289 -2.651 1.124 1.00 98.75 80 VAL A C 1
ATOM 632 O O . VAL A 1 80 ? -4.653 -3.756 0.715 1.00 98.75 80 VAL A O 1
ATOM 635 N N . MET A 1 81 ? -3.644 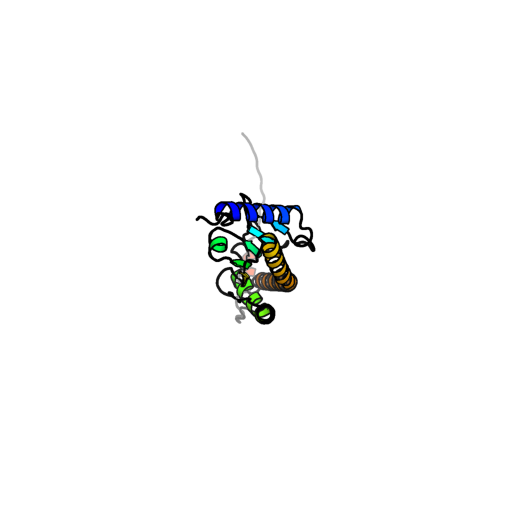-1.772 0.358 1.00 98.56 81 MET A N 1
ATOM 636 C CA . MET A 1 81 ? -3.561 -1.897 -1.102 1.00 98.56 81 MET A CA 1
ATOM 637 C C . MET A 1 81 ? -2.176 -1.546 -1.628 1.00 98.56 81 MET A C 1
ATOM 639 O O . MET A 1 81 ? -1.485 -0.716 -1.048 1.00 98.56 81 MET A O 1
ATOM 643 N N . LEU A 1 82 ? -1.784 -2.167 -2.743 1.00 98.75 82 LEU A N 1
ATOM 644 C CA . LEU A 1 82 ? -0.641 -1.754 -3.562 1.00 98.75 82 LEU A CA 1
ATOM 645 C C . LEU A 1 82 ? -1.173 -1.121 -4.848 1.00 98.75 82 LEU A C 1
ATOM 647 O O . LEU A 1 82 ? -1.923 -1.775 -5.575 1.00 98.75 82 LEU A O 1
ATOM 651 N N . HIS A 1 83 ? -0.773 0.112 -5.136 1.00 98.44 83 HIS A N 1
ATOM 652 C CA . HIS A 1 83 ? -1.179 0.877 -6.314 1.00 98.44 83 HIS A CA 1
ATOM 653 C C . HIS A 1 83 ? 0.011 1.190 -7.223 1.00 98.44 83 HIS A C 1
ATOM 655 O O . HIS A 1 83 ? 1.153 1.259 -6.767 1.00 98.44 83 HIS A O 1
ATOM 661 N N . ALA A 1 84 ? -0.276 1.420 -8.503 1.00 98.44 84 ALA A N 1
ATOM 662 C CA . ALA A 1 84 ? 0.591 2.081 -9.467 1.00 98.44 84 ALA A CA 1
ATOM 663 C C . ALA A 1 84 ? -0.223 3.140 -10.226 1.00 98.44 84 ALA A C 1
ATOM 665 O O . ALA A 1 84 ? -0.971 2.834 -11.158 1.00 98.44 84 ALA A O 1
ATOM 666 N N . GLU A 1 85 ? -0.084 4.393 -9.802 1.00 97.88 85 GLU A N 1
ATOM 667 C CA . GLU A 1 85 ? -0.841 5.525 -10.339 1.00 97.88 85 GLU A CA 1
ATOM 668 C C . GLU A 1 85 ? -0.189 6.148 -11.588 1.00 97.88 85 GLU A C 1
ATOM 670 O O . GLU A 1 85 ? 0.892 5.756 -12.040 1.00 97.88 85 GLU A O 1
ATOM 675 N N . GLY A 1 86 ? -0.850 7.152 -12.171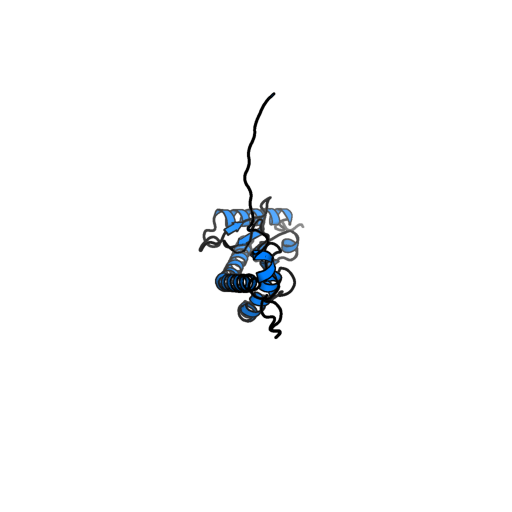 1.00 96.69 86 GLY A N 1
ATOM 676 C CA . GLY A 1 86 ? -0.488 7.738 -13.469 1.00 96.69 86 GLY A CA 1
ATOM 677 C C . GLY A 1 86 ? 0.856 8.479 -13.533 1.00 96.69 86 GLY A C 1
ATOM 678 O O . GLY A 1 86 ? 1.265 8.912 -14.607 1.00 96.69 86 GLY A O 1
ATOM 679 N N . GLY A 1 87 ? 1.556 8.661 -12.415 1.00 97.12 87 GLY A N 1
ATOM 680 C CA . GLY A 1 87 ? 2.912 9.212 -12.375 1.00 97.12 87 GLY A CA 1
ATOM 681 C C . GLY A 1 87 ? 4.001 8.198 -12.730 1.00 97.12 87 GLY A C 1
ATOM 682 O O . GLY A 1 87 ? 5.151 8.599 -12.913 1.00 97.12 87 GLY A O 1
ATOM 683 N N . VAL A 1 88 ? 3.666 6.910 -12.873 1.00 97.81 88 VAL A N 1
ATOM 684 C CA . VAL A 1 88 ? 4.581 5.886 -13.397 1.00 97.81 88 VAL A CA 1
ATOM 685 C C . VAL A 1 88 ? 4.669 6.022 -14.928 1.00 97.81 88 VAL A C 1
ATOM 687 O O . VAL A 1 88 ? 3.665 5.813 -15.606 1.00 97.81 88 VAL A O 1
ATOM 690 N N . PRO A 1 89 ? 5.843 6.316 -15.525 1.00 97.12 89 PRO A N 1
ATOM 691 C CA . PRO A 1 89 ? 5.946 6.586 -16.969 1.00 97.12 89 PRO A CA 1
ATOM 692 C C . PRO A 1 89 ? 5.507 5.429 -17.879 1.00 97.12 89 PRO A C 1
ATOM 694 O O . PRO A 1 89 ? 5.123 5.643 -19.022 1.00 97.12 89 PRO A O 1
ATOM 697 N N . PHE A 1 90 ? 5.568 4.207 -17.359 1.00 96.81 90 PHE A N 1
ATOM 698 C CA . PHE A 1 90 ? 5.232 2.956 -18.036 1.00 96.81 90 PHE A CA 1
ATOM 699 C C . PHE A 1 90 ? 4.145 2.193 -17.263 1.00 96.81 90 PHE A C 1
ATOM 701 O O . PHE A 1 90 ? 4.180 0.969 -17.181 1.00 96.81 90 PHE A O 1
ATOM 708 N N . GLN A 1 91 ? 3.200 2.919 -16.655 1.00 97.81 91 GLN A N 1
ATOM 709 C CA . GLN A 1 91 ? 2.192 2.380 -15.734 1.00 97.81 91 GLN A CA 1
ATOM 710 C C . GLN A 1 91 ? 1.497 1.118 -16.261 1.00 97.81 91 GLN A C 1
ATOM 712 O O . GLN A 1 91 ? 1.552 0.091 -15.592 1.00 97.81 91 GLN A O 1
ATOM 717 N N . GLY A 1 92 ? 0.943 1.150 -17.479 1.00 97.62 92 GLY A N 1
ATOM 718 C CA . GLY A 1 92 ? 0.261 -0.013 -18.059 1.00 97.62 92 GLY A CA 1
ATOM 719 C C . GLY A 1 92 ? 1.178 -1.230 -18.193 1.00 97.62 92 GLY A C 1
ATOM 720 O O . GLY A 1 92 ? 0.838 -2.323 -17.746 1.00 97.62 92 GLY A O 1
ATOM 721 N N . ARG A 1 93 ? 2.401 -1.024 -18.698 1.00 97.75 93 ARG A N 1
ATOM 722 C CA . ARG A 1 93 ? 3.390 -2.100 -18.838 1.00 97.75 93 ARG A CA 1
ATOM 723 C C . ARG A 1 93 ? 3.834 -2.660 -17.485 1.00 97.75 93 ARG A C 1
ATOM 725 O O . ARG A 1 93 ? 3.985 -3.871 -17.340 1.00 97.75 93 ARG A O 1
ATOM 732 N N . PHE A 1 94 ? 4.015 -1.795 -16.486 1.00 98.56 94 PHE A N 1
ATOM 733 C CA . PHE A 1 94 ? 4.288 -2.219 -15.115 1.00 98.56 94 PHE A CA 1
ATOM 734 C C . PHE A 1 94 ? 3.132 -3.052 -14.558 1.00 98.56 94 PHE A C 1
ATOM 736 O O . PHE A 1 94 ? 3.383 -4.113 -13.996 1.00 98.56 94 PHE A O 1
ATOM 743 N N . MET A 1 95 ? 1.886 -2.602 -14.726 1.00 98.56 95 MET A N 1
ATOM 744 C CA . MET A 1 95 ? 0.703 -3.297 -14.220 1.00 98.56 95 MET A CA 1
ATOM 745 C C . MET A 1 95 ? 0.567 -4.695 -14.821 1.00 98.56 95 MET A C 1
ATOM 747 O O . MET A 1 95 ? 0.365 -5.651 -14.073 1.00 98.56 95 MET A O 1
ATOM 751 N N . GLU A 1 96 ? 0.744 -4.841 -16.134 1.00 98.31 96 GLU A N 1
ATOM 752 C CA . GLU A 1 96 ? 0.774 -6.141 -16.814 1.00 98.31 96 GLU A CA 1
ATOM 753 C C . GLU A 1 96 ? 1.850 -7.059 -16.228 1.00 98.31 96 GLU A C 1
ATOM 755 O O . GLU A 1 96 ? 1.556 -8.141 -15.708 1.00 98.31 96 GLU A O 1
ATOM 760 N N . LEU A 1 97 ? 3.101 -6.598 -16.268 1.00 98.44 97 LEU A N 1
ATOM 761 C CA . LEU A 1 97 ? 4.264 -7.413 -15.946 1.00 98.44 97 LEU A CA 1
ATOM 762 C C . LEU A 1 97 ? 4.338 -7.751 -14.452 1.00 98.44 97 LEU A C 1
ATOM 764 O O . LEU A 1 97 ? 4.603 -8.896 -14.079 1.00 98.44 97 LEU A O 1
ATOM 768 N N . PHE A 1 98 ? 4.090 -6.774 -13.578 1.00 98.69 98 PHE A N 1
ATOM 769 C CA . PHE A 1 98 ? 4.101 -6.987 -12.135 1.00 98.69 98 PHE A CA 1
ATOM 770 C C . PHE A 1 98 ? 2.978 -7.934 -11.724 1.00 98.69 98 PHE A C 1
ATOM 772 O O . PHE A 1 98 ? 3.223 -8.863 -10.955 1.00 98.69 98 PHE A O 1
ATOM 779 N N . THR A 1 99 ? 1.761 -7.732 -12.241 1.00 97.88 99 THR A N 1
ATOM 780 C CA . THR A 1 99 ? 0.619 -8.587 -11.896 1.00 97.88 99 THR A CA 1
ATOM 781 C C . THR A 1 99 ? 0.894 -10.030 -12.293 1.00 97.88 99 THR A C 1
ATOM 783 O O . THR A 1 99 ? 0.703 -10.926 -11.471 1.00 97.88 99 THR A O 1
ATOM 786 N N . GLU A 1 100 ? 1.412 -10.273 -13.499 1.00 98.06 100 GLU A N 1
ATOM 787 C CA . GLU A 1 100 ? 1.797 -11.613 -13.949 1.00 98.06 100 GLU A CA 1
ATOM 788 C C . GLU A 1 100 ? 2.810 -12.266 -12.994 1.00 98.06 100 GLU A C 1
ATOM 790 O O . GLU A 1 100 ? 2.582 -13.373 -12.495 1.00 98.06 100 GLU A O 1
ATOM 795 N N . ARG A 1 101 ? 3.897 -11.553 -12.676 1.00 98.38 101 ARG A N 1
ATOM 796 C CA . ARG A 1 101 ? 4.979 -12.052 -11.815 1.00 98.38 101 ARG A CA 1
ATOM 797 C C . ARG A 1 101 ? 4.531 -12.280 -10.368 1.00 98.38 101 ARG A C 1
ATOM 799 O O . ARG A 1 101 ? 4.919 -13.266 -9.740 1.00 98.38 101 ARG A O 1
ATOM 806 N N . ALA A 1 102 ? 3.725 -11.372 -9.820 1.00 98.06 102 ALA A N 1
ATOM 807 C CA . ALA A 1 102 ? 3.372 -11.342 -8.403 1.00 98.06 102 ALA A CA 1
ATOM 808 C C . ALA A 1 102 ? 2.148 -12.200 -8.059 1.00 98.06 102 ALA A C 1
ATOM 810 O O . ALA A 1 102 ? 2.006 -12.608 -6.904 1.00 98.06 102 ALA A O 1
ATOM 811 N N . LYS A 1 103 ? 1.280 -12.518 -9.033 1.00 97.56 103 LYS A N 1
ATOM 812 C CA . LYS A 1 103 ? -0.010 -13.198 -8.812 1.00 97.56 103 LYS A CA 1
ATOM 813 C C . LYS A 1 103 ? 0.102 -14.445 -7.940 1.00 97.56 103 LYS A C 1
ATOM 815 O O . LYS A 1 103 ? -0.650 -14.592 -6.982 1.00 97.56 103 LYS A O 1
ATOM 820 N N . SER A 1 104 ? 1.054 -15.334 -8.228 1.00 97.44 104 SER A N 1
ATOM 821 C CA . SER A 1 104 ? 1.211 -16.582 -7.464 1.00 97.44 104 SER A CA 1
ATOM 822 C C . SER A 1 104 ? 1.656 -16.361 -6.011 1.00 97.44 104 SER A C 1
ATOM 824 O O . SER A 1 104 ? 1.333 -17.168 -5.139 1.00 97.44 104 SER A O 1
ATOM 826 N N . THR A 1 105 ? 2.384 -15.276 -5.742 1.00 98.06 105 THR A N 1
ATOM 827 C CA . THR A 1 105 ? 2.806 -14.874 -4.396 1.00 98.06 105 THR A CA 1
ATOM 828 C C . THR A 1 105 ? 1.650 -14.216 -3.653 1.00 98.06 105 THR A C 1
ATOM 830 O O . THR A 1 105 ? 1.350 -14.622 -2.533 1.00 98.06 105 THR A O 1
ATOM 833 N N . ILE A 1 106 ? 0.950 -13.275 -4.294 1.00 98.12 106 ILE A N 1
ATOM 834 C CA . ILE A 1 106 ? -0.183 -12.550 -3.699 1.00 98.12 106 ILE A CA 1
ATOM 835 C C . ILE A 1 106 ? -1.320 -13.510 -3.342 1.00 98.12 106 ILE A C 1
ATOM 837 O O . ILE A 1 106 ? -1.857 -13.431 -2.246 1.00 98.12 106 ILE A O 1
ATOM 841 N N . LEU A 1 107 ? -1.642 -14.482 -4.201 1.00 97.56 107 LEU A N 1
ATOM 842 C CA . LEU A 1 107 ? -2.706 -15.459 -3.924 1.00 97.56 107 LEU A CA 1
ATOM 843 C C . LEU A 1 107 ? -2.399 -16.403 -2.745 1.00 97.56 107 LEU A C 1
ATOM 845 O O . LEU A 1 107 ? -3.295 -17.097 -2.270 1.00 97.56 107 LEU A O 1
ATOM 849 N N . LYS A 1 108 ? -1.154 -16.443 -2.249 1.00 97.81 108 LYS A N 1
ATOM 850 C CA . LYS A 1 108 ? -0.803 -17.152 -1.004 1.00 97.81 108 LYS A CA 1
ATOM 851 C C . LYS A 1 108 ? -1.047 -16.296 0.237 1.00 97.81 108 LYS A C 1
ATOM 853 O O . LYS A 1 108 ? -0.996 -16.816 1.352 1.00 97.81 108 LYS A O 1
ATOM 858 N N . PHE A 1 109 ? -1.266 -14.994 0.075 1.00 98.00 109 PHE A N 1
ATOM 859 C CA . PHE A 1 109 ? -1.579 -14.103 1.178 1.00 98.00 109 PHE A CA 1
ATOM 860 C C . PHE A 1 109 ? -3.060 -14.256 1.558 1.00 98.00 109 PHE A C 1
ATOM 862 O O . PHE A 1 109 ? -3.930 -14.162 0.690 1.00 98.00 109 PHE A O 1
ATOM 869 N N . PRO A 1 110 ? -3.382 -14.507 2.839 1.00 97.00 110 PRO A N 1
ATOM 870 C CA . PRO A 1 110 ? -4.764 -14.717 3.254 1.00 97.00 110 PRO A CA 1
ATOM 871 C C . PRO A 1 110 ? -5.648 -13.502 2.955 1.00 97.00 110 PRO A C 1
ATOM 873 O O . PRO A 1 110 ? -5.349 -12.400 3.404 1.00 97.00 110 PRO A O 1
ATOM 876 N N . GLY A 1 111 ? -6.748 -13.720 2.231 1.00 97.31 111 GLY A N 1
ATOM 877 C CA . GLY A 1 111 ? -7.763 -12.694 1.966 1.00 97.31 111 GLY A CA 1
ATOM 878 C C . GLY A 1 111 ? -7.412 -11.676 0.878 1.00 97.31 111 GLY A C 1
ATOM 879 O O . GLY A 1 111 ? -8.211 -10.772 0.650 1.00 97.31 111 GLY A O 1
ATOM 880 N N . TYR A 1 112 ? -6.264 -11.810 0.205 1.00 98.44 112 TYR A N 1
ATOM 881 C CA . TYR A 1 112 ? -5.887 -10.884 -0.862 1.00 98.44 112 TYR A CA 1
ATOM 882 C C . TYR A 1 112 ? -6.633 -11.163 -2.162 1.00 98.44 112 TYR A C 1
ATOM 884 O O . TYR A 1 112 ? -6.795 -12.313 -2.579 1.00 98.44 112 TYR A O 1
ATOM 892 N N . THR A 1 113 ? -6.991 -10.081 -2.842 1.00 98.06 113 THR A N 1
ATOM 893 C CA . THR A 1 113 ? -7.498 -10.091 -4.213 1.00 98.06 113 THR A CA 1
ATOM 894 C C . THR A 1 113 ? -6.461 -9.458 -5.133 1.00 98.06 113 THR A C 1
ATOM 896 O O . THR A 1 113 ? -5.861 -8.441 -4.793 1.00 98.06 113 THR A O 1
ATOM 899 N N . VAL A 1 114 ? -6.243 -10.062 -6.301 1.00 98.00 114 VAL A N 1
ATOM 900 C CA . VAL A 1 114 ? -5.454 -9.465 -7.390 1.00 98.00 114 VAL A CA 1
ATOM 901 C C . VAL A 1 114 ? -6.421 -8.703 -8.293 1.00 98.00 114 VAL A C 1
ATOM 903 O O . VAL A 1 114 ? -7.390 -9.299 -8.758 1.00 98.00 114 VAL A O 1
ATOM 906 N N . LEU A 1 115 ? -6.174 -7.409 -8.498 1.00 97.19 115 LEU A N 1
ATOM 907 C CA . LEU A 1 115 ? -7.066 -6.485 -9.208 1.00 97.19 115 LEU A CA 1
ATOM 908 C C . LEU A 1 115 ? -6.539 -6.078 -10.590 1.00 97.19 115 LEU A C 1
ATOM 910 O O . LEU A 1 115 ? -7.344 -5.848 -11.485 1.00 97.19 115 LEU A O 1
ATOM 914 N N . GLY A 1 116 ? -5.215 -6.026 -10.768 1.00 93.56 116 GLY A N 1
ATOM 915 C CA . GLY A 1 116 ? -4.601 -5.732 -12.063 1.00 93.56 116 GLY A CA 1
ATOM 916 C C . GLY A 1 116 ? -4.842 -6.828 -13.120 1.00 93.56 116 GLY A C 1
ATOM 917 O O . GLY A 1 116 ? -5.313 -7.925 -12.793 1.00 93.56 116 GLY A O 1
ATOM 918 N N . PRO A 1 117 ? -4.432 -6.592 -14.379 1.00 95.12 117 PRO A N 1
ATOM 919 C CA . PRO A 1 117 ? -3.566 -5.492 -14.813 1.00 95.12 117 PRO A CA 1
ATOM 920 C C . PRO A 1 117 ? -4.294 -4.185 -15.163 1.00 95.12 117 PRO A C 1
ATOM 922 O O . PRO A 1 117 ? -3.637 -3.170 -15.375 1.00 95.12 117 PRO A O 1
ATOM 925 N N . GLU A 1 118 ? -5.622 -4.169 -15.239 1.00 95.31 118 GLU A N 1
ATOM 926 C CA . GLU A 1 118 ? -6.369 -2.954 -15.561 1.00 95.31 118 GLU A CA 1
ATOM 927 C C . GLU A 1 118 ? -6.460 -1.987 -14.363 1.00 95.31 118 GLU A C 1
ATOM 929 O O . GLU A 1 118 ? -6.592 -2.397 -13.212 1.00 95.31 118 GLU A O 1
ATOM 934 N N . GLY A 1 119 ? -6.446 -0.676 -14.633 1.00 95.00 119 GLY A N 1
ATOM 935 C CA . GLY A 1 119 ? -6.564 0.361 -13.598 1.00 95.00 119 GLY A CA 1
ATOM 936 C C . GLY A 1 119 ? -5.246 0.668 -12.877 1.00 95.00 119 GLY A C 1
ATOM 937 O O . GLY A 1 119 ? -4.173 0.506 -13.455 1.00 95.00 119 GLY A O 1
ATOM 938 N N . SER A 1 120 ? -5.328 1.175 -11.640 1.00 96.88 120 SER A N 1
ATOM 939 C CA . SER A 1 120 ? -4.162 1.518 -10.804 1.00 96.88 120 SER A CA 1
ATOM 940 C C . SER A 1 120 ? -3.979 0.608 -9.589 1.00 96.88 120 SER A C 1
ATOM 942 O O . SER A 1 120 ? -2.867 0.494 -9.077 1.00 96.88 120 SER A O 1
ATOM 944 N N . SER A 1 121 ? -5.025 -0.087 -9.138 1.00 97.44 121 SER A N 1
ATOM 945 C CA . SER A 1 121 ? -4.934 -1.006 -8.003 1.00 97.44 121 SER A CA 1
ATOM 946 C C . SER A 1 121 ? -4.373 -2.358 -8.442 1.00 97.44 121 SER A C 1
ATOM 948 O O . SER A 1 121 ? -4.944 -3.049 -9.281 1.00 97.44 121 SER A O 1
ATOM 950 N N . VAL A 1 122 ? -3.254 -2.767 -7.848 1.00 97.62 122 VAL A N 1
ATOM 951 C CA . VAL A 1 122 ? -2.596 -4.047 -8.142 1.00 97.62 122 VAL A CA 1
ATOM 952 C C . VAL A 1 122 ? -3.256 -5.177 -7.363 1.00 97.62 122 VAL A C 1
ATOM 954 O O . VAL A 1 122 ? -3.651 -6.202 -7.923 1.00 97.62 122 VAL A O 1
ATOM 957 N N . CYS A 1 123 ? -3.348 -5.005 -6.048 1.00 98.44 123 CYS A N 1
ATOM 958 C CA . CYS A 1 123 ? -3.945 -5.970 -5.140 1.00 98.44 123 CYS A CA 1
ATOM 959 C C . CYS A 1 123 ? -4.406 -5.288 -3.857 1.00 98.44 123 CYS A C 1
ATOM 961 O O . CYS A 1 123 ? -3.893 -4.230 -3.488 1.00 98.44 123 CYS A O 1
ATOM 963 N N . GLU A 1 124 ? -5.347 -5.930 -3.175 1.00 98.25 124 GLU A N 1
ATOM 964 C CA . GLU A 1 124 ? -5.922 -5.424 -1.936 1.00 98.25 124 GLU A CA 1
ATOM 965 C C . GLU A 1 124 ? -6.229 -6.540 -0.944 1.00 98.25 124 GLU A C 1
ATOM 967 O O . GLU A 1 124 ? -6.468 -7.689 -1.326 1.00 98.25 124 GLU A O 1
ATOM 972 N N . VAL A 1 125 ? -6.297 -6.170 0.331 1.00 98.69 125 VAL A N 1
ATOM 973 C CA . VAL A 1 125 ? -6.960 -6.941 1.380 1.00 98.69 125 VAL A CA 1
ATOM 974 C C . VAL A 1 125 ? -7.869 -6.025 2.194 1.00 98.69 125 VAL A C 1
ATOM 976 O O . VAL A 1 125 ? -7.528 -4.880 2.493 1.00 98.69 125 VAL A O 1
ATOM 979 N N . SER A 1 126 ? -9.035 -6.543 2.577 1.00 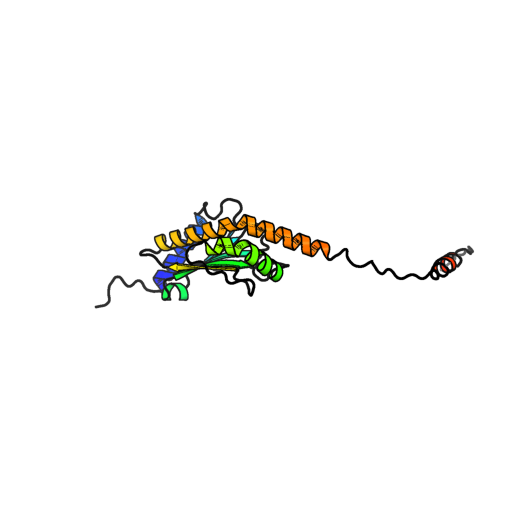98.38 126 SER A N 1
ATOM 980 C CA . SER A 1 126 ? -9.938 -5.875 3.512 1.00 98.38 126 SER A CA 1
ATOM 981 C C . SER A 1 126 ? -9.639 -6.351 4.933 1.00 98.38 126 SER A C 1
ATOM 983 O O . SER A 1 126 ? -9.884 -7.511 5.264 1.00 98.38 126 SER A O 1
ATOM 985 N N . VAL A 1 127 ? -9.089 -5.472 5.769 1.00 98.56 127 VAL A N 1
ATOM 986 C CA . VAL A 1 127 ? -8.757 -5.741 7.173 1.00 98.56 127 VAL A CA 1
ATOM 987 C C . VAL A 1 127 ? -9.981 -5.443 8.044 1.00 98.56 127 VAL A C 1
ATOM 989 O O . VAL A 1 127 ? -10.374 -4.277 8.149 1.00 98.56 127 VAL A O 1
ATOM 992 N N . PRO A 1 128 ? -10.606 -6.447 8.685 1.00 98.31 128 PRO A N 1
ATOM 993 C CA . PRO A 1 128 ? -11.727 -6.213 9.587 1.00 98.31 128 PRO A CA 1
ATOM 994 C C . PRO A 1 128 ? -11.292 -5.403 10.808 1.00 98.31 128 PRO A C 1
ATOM 996 O O . PRO A 1 128 ? -10.183 -5.571 11.314 1.00 98.31 128 PRO A O 1
ATOM 999 N N . PHE A 1 129 ? -12.176 -4.545 11.310 1.00 98.00 129 PHE A N 1
ATOM 1000 C CA . PHE A 1 129 ? -11.912 -3.840 12.560 1.00 98.00 129 PHE A CA 1
ATOM 1001 C C . PHE A 1 129 ? -11.942 -4.809 13.733 1.00 98.00 129 PHE A C 1
ATOM 1003 O O . PHE A 1 129 ? -12.839 -5.646 13.847 1.00 98.00 129 PHE A O 1
ATOM 1010 N N . GLU A 1 130 ? -10.994 -4.627 14.639 1.00 97.19 130 GLU A N 1
ATOM 1011 C CA . GLU A 1 130 ? -10.915 -5.378 15.882 1.00 97.19 130 GLU A CA 1
ATOM 1012 C C . GLU A 1 130 ? -11.735 -4.715 16.999 1.00 97.19 130 GLU A C 1
ATOM 1014 O O . GLU A 1 130 ? -12.425 -3.709 16.795 1.00 97.19 130 GLU A O 1
ATOM 1019 N N . GLU A 1 131 ? -11.659 -5.293 18.200 1.00 95.19 131 GLU A N 1
ATOM 1020 C CA . GLU A 1 131 ? -12.322 -4.778 19.404 1.00 95.19 131 GLU A CA 1
ATOM 1021 C C . GLU A 1 131 ? -11.865 -3.358 19.758 1.00 95.19 131 GLU A C 1
ATOM 1023 O O . GLU A 1 131 ? -12.654 -2.566 20.268 1.00 95.19 131 GLU A O 1
ATOM 1028 N N . THR A 1 132 ? -10.604 -3.021 19.463 1.00 95.75 132 THR A N 1
ATOM 1029 C CA . THR A 1 132 ? -10.048 -1.686 19.707 1.00 95.75 132 THR A CA 1
ATOM 1030 C C . THR A 1 132 ? -9.445 -1.079 18.437 1.00 95.75 132 THR A C 1
ATOM 1032 O O . THR A 1 132 ? -8.912 -1.805 17.583 1.00 95.75 132 THR A O 1
ATOM 1035 N N . PRO A 1 133 ? -9.446 0.261 18.313 1.00 95.81 133 PRO A N 1
ATOM 1036 C CA . PRO A 1 133 ? -8.769 0.948 17.218 1.00 95.81 133 PRO A CA 1
ATOM 1037 C C . PRO A 1 133 ? -7.275 0.626 17.150 1.00 95.81 133 PRO A C 1
ATOM 1039 O O . PRO A 1 133 ? -6.779 0.295 16.080 1.00 95.81 133 PRO A O 1
ATOM 1042 N N . SER A 1 134 ? -6.567 0.595 18.283 1.00 95.38 134 SER A N 1
ATOM 1043 C CA . SER A 1 134 ? -5.142 0.230 18.330 1.00 95.38 134 SER A CA 1
ATOM 1044 C C . SER A 1 134 ? -4.862 -1.182 17.803 1.00 95.38 134 SER A C 1
ATOM 1046 O O . SER A 1 134 ? -3.891 -1.384 17.077 1.00 95.38 134 SER A O 1
ATOM 1048 N N . ALA A 1 135 ? -5.708 -2.163 18.132 1.00 96.81 135 ALA A N 1
ATOM 1049 C CA . ALA A 1 135 ? -5.559 -3.518 17.603 1.00 96.81 135 ALA A CA 1
ATOM 1050 C C . ALA A 1 135 ? -5.820 -3.559 16.085 1.00 96.81 135 ALA A C 1
ATOM 1052 O O . ALA A 1 135 ? -5.040 -4.145 15.338 1.00 96.81 135 ALA A O 1
ATOM 1053 N N . THR A 1 136 ? -6.815 -2.799 15.613 1.00 97.62 136 THR A N 1
ATOM 1054 C CA . THR A 1 136 ? -7.060 -2.601 14.174 1.00 97.62 136 THR A CA 1
ATOM 1055 C C . THR A 1 136 ? -5.834 -2.009 13.466 1.00 97.62 136 THR A C 1
ATOM 1057 O O . THR A 1 136 ? -5.437 -2.513 12.419 1.00 97.62 136 THR A O 1
ATOM 1060 N N . ILE A 1 137 ? -5.190 -0.983 14.042 1.00 96.50 137 ILE A N 1
ATOM 1061 C CA . ILE A 1 137 ? -3.947 -0.404 13.501 1.00 96.50 137 ILE A CA 1
ATOM 1062 C C . ILE A 1 137 ? -2.845 -1.457 13.409 1.00 96.50 137 ILE A C 1
ATOM 1064 O O . ILE A 1 137 ? -2.184 -1.546 12.380 1.00 96.50 137 ILE A O 1
ATOM 1068 N N . ASN A 1 138 ? -2.662 -2.286 14.438 1.00 96.00 138 ASN A N 1
ATOM 1069 C CA . ASN A 1 138 ? -1.650 -3.344 14.409 1.00 96.00 138 ASN A CA 1
ATOM 1070 C C . ASN A 1 138 ? -1.897 -4.342 13.267 1.00 96.00 138 ASN A C 1
ATOM 1072 O O . ASN A 1 138 ? -0.949 -4.750 12.592 1.00 96.00 138 ASN A O 1
ATOM 1076 N N . SER A 1 139 ? -3.159 -4.700 13.021 1.00 97.81 139 SER A N 1
ATOM 1077 C CA . SER A 1 139 ? -3.539 -5.555 11.894 1.00 97.81 139 SER A CA 1
ATOM 1078 C C . SER A 1 139 ? -3.328 -4.880 10.537 1.00 97.81 139 SER A C 1
ATOM 1080 O O . SER A 1 139 ? -2.791 -5.516 9.631 1.00 97.81 139 SER A O 1
ATOM 1082 N N . ILE A 1 140 ? -3.627 -3.584 10.407 1.00 97.88 140 ILE A N 1
ATOM 1083 C CA . ILE A 1 140 ? -3.289 -2.798 9.209 1.00 97.88 140 ILE A CA 1
ATOM 1084 C C . ILE A 1 140 ? -1.771 -2.803 8.982 1.00 97.88 140 ILE A C 1
ATOM 1086 O O . ILE A 1 140 ? -1.313 -3.203 7.918 1.00 97.88 140 ILE A O 1
ATOM 1090 N N . VAL A 1 141 ? -0.972 -2.444 9.992 1.00 96.94 141 VAL A N 1
ATOM 1091 C CA . VAL A 1 141 ? 0.502 -2.399 9.918 1.00 96.94 141 VAL A CA 1
ATOM 1092 C C . VAL A 1 141 ? 1.090 -3.754 9.520 1.00 96.94 141 VAL A C 1
ATOM 1094 O O . VAL A 1 141 ? 2.048 -3.816 8.748 1.00 96.94 141 VAL A O 1
ATOM 1097 N N . LYS A 1 142 ? 0.524 -4.855 10.021 1.00 97.50 142 LYS A N 1
ATOM 1098 C CA . LYS A 1 142 ? 0.939 -6.209 9.645 1.00 97.50 142 LYS A CA 1
ATOM 1099 C C . LYS A 1 142 ? 0.757 -6.464 8.149 1.00 97.50 142 LYS A C 1
ATOM 1101 O O . LYS A 1 142 ? 1.658 -7.015 7.518 1.00 97.50 142 LYS A O 1
ATOM 1106 N N . GLU A 1 143 ? -0.376 -6.064 7.585 1.00 98.50 143 GLU A N 1
ATOM 1107 C CA . GLU A 1 143 ? -0.650 -6.251 6.161 1.00 98.50 143 GLU A CA 1
ATOM 1108 C C . GLU A 1 143 ? 0.130 -5.261 5.283 1.00 98.50 143 GLU A C 1
ATOM 1110 O O . GLU A 1 143 ? 0.659 -5.663 4.249 1.00 98.50 143 GLU A O 1
ATOM 1115 N N . MET A 1 144 ? 0.373 -4.034 5.756 1.00 97.94 144 MET A N 1
ATOM 1116 C CA . MET A 1 144 ? 1.312 -3.102 5.115 1.00 97.94 144 MET A CA 1
ATOM 1117 C C . MET A 1 144 ? 2.705 -3.734 4.992 1.00 97.94 144 MET A C 1
ATOM 1119 O O . MET A 1 144 ? 3.272 -3.776 3.904 1.00 97.94 144 MET A O 1
ATOM 1123 N N . LYS A 1 145 ? 3.235 -4.320 6.076 1.00 97.19 145 LYS A N 1
ATOM 1124 C CA . LYS A 1 145 ? 4.528 -5.032 6.071 1.00 97.19 145 LYS A CA 1
ATOM 1125 C C . LYS A 1 145 ? 4.538 -6.246 5.149 1.00 97.19 145 LYS A C 1
ATOM 1127 O O . LYS A 1 145 ? 5.559 -6.550 4.532 1.00 97.19 145 LYS A O 1
ATOM 1132 N N . ARG A 1 146 ? 3.408 -6.946 5.027 1.00 98.00 146 ARG A N 1
ATOM 1133 C CA . ARG A 1 146 ? 3.272 -8.031 4.052 1.00 98.00 146 ARG A CA 1
ATOM 1134 C C . ARG A 1 146 ? 3.419 -7.496 2.631 1.00 98.00 146 ARG A C 1
ATOM 1136 O O . ARG A 1 146 ? 4.184 -8.076 1.866 1.00 98.00 146 ARG A O 1
ATOM 1143 N N . LEU A 1 147 ? 2.772 -6.384 2.290 1.00 98.38 147 LEU A N 1
ATOM 1144 C CA . LEU A 1 147 ? 2.945 -5.750 0.982 1.00 98.38 147 LEU A CA 1
ATOM 1145 C C . LEU A 1 147 ? 4.357 -5.186 0.777 1.00 98.38 147 LEU A C 1
ATOM 1147 O O . LEU A 1 147 ? 4.891 -5.309 -0.324 1.00 98.38 147 LEU A O 1
ATOM 1151 N N . GLN A 1 148 ? 5.025 -4.686 1.825 1.00 97.94 148 GLN A N 1
ATOM 1152 C CA . GLN A 1 148 ? 6.434 -4.277 1.735 1.00 97.94 148 GLN A CA 1
ATOM 1153 C C . GLN A 1 148 ? 7.351 -5.428 1.280 1.00 97.94 148 GLN A C 1
ATOM 1155 O O . GLN A 1 148 ? 8.344 -5.185 0.597 1.00 97.94 148 GLN A O 1
ATOM 1160 N N . SER A 1 149 ? 7.003 -6.688 1.579 1.00 97.38 149 SER A N 1
ATOM 1161 C CA . SER A 1 149 ? 7.771 -7.857 1.115 1.00 97.38 149 SER A CA 1
ATOM 1162 C C . SER A 1 149 ? 7.775 -8.044 -0.409 1.00 97.38 149 SER A C 1
ATOM 1164 O O . SER A 1 149 ? 8.627 -8.761 -0.930 1.00 97.38 149 SER A O 1
ATOM 1166 N N . LEU A 1 150 ? 6.870 -7.377 -1.137 1.00 98.31 150 LEU A N 1
ATOM 1167 C CA . LEU A 1 150 ? 6.838 -7.378 -2.600 1.00 98.31 150 LEU A CA 1
ATOM 1168 C C . LEU A 1 150 ? 7.809 -6.364 -3.225 1.00 98.31 150 LEU A C 1
ATOM 1170 O O . LEU A 1 150 ? 7.999 -6.391 -4.441 1.00 98.31 150 LEU A O 1
ATOM 1174 N N . ALA A 1 151 ? 8.448 -5.493 -2.434 1.00 98.25 151 ALA A N 1
ATOM 1175 C CA . ALA A 1 151 ? 9.305 -4.428 -2.956 1.00 98.25 151 ALA A CA 1
ATOM 1176 C C . ALA A 1 151 ? 10.433 -4.894 -3.893 1.00 98.25 151 ALA A C 1
ATOM 1178 O O . ALA A 1 151 ? 10.596 -4.260 -4.936 1.00 98.25 151 ALA A O 1
ATOM 1179 N N . PRO A 1 152 ? 11.159 -6.000 -3.628 1.00 98.12 152 PRO A N 1
ATOM 1180 C CA . PRO A 1 152 ? 12.169 -6.485 -4.569 1.00 98.12 152 PRO A CA 1
ATOM 1181 C C . PRO A 1 152 ? 11.588 -6.802 -5.952 1.00 98.12 152 PRO A C 1
ATOM 1183 O O . PRO A 1 152 ? 12.219 -6.538 -6.971 1.00 98.12 152 PRO A O 1
ATOM 1186 N N . LEU A 1 153 ? 10.360 -7.329 -5.999 1.00 98.56 153 LEU A N 1
ATOM 1187 C CA . LEU A 1 153 ? 9.687 -7.640 -7.256 1.00 98.56 153 LEU A CA 1
ATOM 1188 C C . LEU A 1 153 ? 9.187 -6.377 -7.968 1.00 98.56 153 LEU A C 1
ATOM 1190 O O . LEU A 1 153 ? 9.215 -6.315 -9.198 1.00 98.56 153 LEU A O 1
ATOM 1194 N N . VAL A 1 154 ? 8.753 -5.363 -7.211 1.00 98.69 154 VAL A N 1
ATOM 1195 C CA . VAL A 1 154 ? 8.394 -4.046 -7.762 1.00 98.69 154 VAL A CA 1
ATOM 1196 C C . VAL A 1 154 ? 9.617 -3.427 -8.435 1.00 98.69 154 VAL A C 1
ATOM 1198 O O . VAL A 1 154 ? 9.537 -2.987 -9.578 1.00 98.69 154 VAL A O 1
ATOM 1201 N N . GLU A 1 155 ? 10.762 -3.447 -7.759 1.00 98.56 155 GLU A N 1
ATOM 1202 C CA . GLU A 1 155 ? 12.015 -2.867 -8.249 1.00 98.56 155 GLU A CA 1
ATOM 1203 C C . GLU A 1 155 ? 12.554 -3.584 -9.484 1.00 98.56 155 GLU A C 1
ATOM 1205 O O . GLU A 1 155 ? 12.929 -2.924 -10.454 1.00 98.56 155 GLU A O 1
ATOM 1210 N N . ASP A 1 156 ? 12.525 -4.917 -9.492 1.00 98.62 156 ASP A N 1
ATOM 1211 C CA . ASP A 1 156 ? 12.892 -5.716 -10.664 1.00 98.62 156 ASP A CA 1
ATOM 1212 C C . ASP A 1 156 ? 11.971 -5.437 -11.865 1.00 98.62 156 ASP A C 1
ATOM 1214 O O . ASP A 1 156 ? 12.414 -5.326 -13.012 1.00 98.62 156 ASP A O 1
ATOM 1218 N N . THR A 1 157 ? 10.676 -5.247 -11.604 1.00 98.69 157 THR A N 1
ATOM 1219 C CA . THR A 1 157 ? 9.706 -4.921 -12.656 1.00 98.69 157 THR A CA 1
ATOM 1220 C C . THR A 1 157 ? 9.927 -3.513 -13.204 1.00 98.69 157 THR A C 1
ATOM 1222 O O . THR A 1 157 ? 9.980 -3.336 -14.418 1.00 98.69 157 THR A O 1
ATOM 1225 N N . ILE A 1 158 ? 10.165 -2.522 -12.338 1.00 98.56 158 ILE A N 1
ATOM 1226 C CA . ILE A 1 158 ? 10.574 -1.165 -12.736 1.00 98.56 158 ILE A CA 1
ATOM 1227 C C . ILE A 1 158 ? 11.836 -1.208 -13.604 1.00 98.56 158 ILE A C 1
ATOM 1229 O O . ILE A 1 158 ? 11.906 -0.514 -14.618 1.00 98.56 158 ILE A O 1
ATOM 1233 N N . ALA A 1 159 ? 12.842 -1.994 -13.211 1.00 98.38 159 ALA A N 1
ATOM 1234 C CA . ALA A 1 159 ? 14.087 -2.125 -13.961 1.00 98.38 159 ALA A CA 1
ATOM 1235 C C . ALA A 1 159 ? 13.850 -2.738 -15.348 1.00 98.38 159 ALA A C 1
ATOM 1237 O O . ALA A 1 159 ? 14.380 -2.223 -16.332 1.00 98.38 159 ALA A O 1
ATOM 1238 N N . THR A 1 160 ? 13.006 -3.772 -15.433 1.00 98.44 160 THR A N 1
ATOM 1239 C CA . THR A 1 160 ? 12.623 -4.392 -16.710 1.00 98.44 160 THR A CA 1
ATOM 1240 C C . THR A 1 160 ? 11.936 -3.379 -17.626 1.00 98.44 160 THR A C 1
ATOM 1242 O O . THR A 1 160 ? 12.380 -3.180 -18.753 1.00 98.44 160 THR A O 1
ATOM 1245 N N . CYS A 1 161 ? 10.917 -2.665 -17.137 1.00 97.88 161 CYS A N 1
ATOM 1246 C CA . CYS A 1 161 ? 10.201 -1.680 -17.950 1.00 97.88 161 CYS A CA 1
ATOM 1247 C C . CYS A 1 161 ? 11.110 -0.534 -18.423 1.00 97.88 161 CYS A C 1
ATOM 1249 O O . CYS A 1 161 ? 10.995 -0.081 -19.559 1.00 97.88 161 CYS A O 1
ATOM 1251 N N . LYS A 1 162 ? 12.049 -0.076 -17.582 1.00 96.69 162 LYS A N 1
ATOM 1252 C CA . LYS A 1 162 ? 13.051 0.927 -17.984 1.00 96.69 162 LYS A CA 1
ATOM 1253 C C . LYS A 1 162 ? 13.961 0.425 -19.105 1.00 96.69 162 LYS A C 1
ATOM 1255 O O . LYS A 1 162 ? 14.316 1.214 -19.974 1.00 96.69 162 LYS A O 1
ATOM 1260 N N . ALA A 1 163 ? 14.360 -0.845 -19.061 1.00 96.25 163 ALA A N 1
ATOM 1261 C CA . ALA A 1 163 ? 15.198 -1.442 -20.094 1.00 96.25 163 ALA A CA 1
ATOM 1262 C C . ALA A 1 163 ? 14.445 -1.565 -21.427 1.00 96.25 163 ALA A C 1
ATOM 1264 O O . ALA A 1 163 ? 15.005 -1.196 -22.453 1.00 96.25 163 ALA A O 1
ATOM 1265 N N . GLU A 1 164 ? 13.177 -1.992 -21.398 1.00 94.44 164 GLU A N 1
ATOM 1266 C CA . GLU A 1 164 ? 12.316 -2.072 -22.589 1.00 94.44 164 GLU A CA 1
ATOM 1267 C C . GLU A 1 164 ? 12.149 -0.688 -23.245 1.00 94.44 164 GLU A C 1
ATOM 1269 O O . GLU A 1 164 ? 12.420 -0.531 -24.430 1.00 94.44 164 GLU A O 1
ATOM 1274 N N . MET A 1 165 ? 11.852 0.358 -22.464 1.00 87.69 165 MET A N 1
ATOM 1275 C CA . MET A 1 165 ? 11.739 1.729 -22.991 1.00 87.69 165 MET A CA 1
ATOM 1276 C C . MET A 1 165 ? 13.049 2.301 -23.558 1.00 87.69 165 MET A C 1
ATOM 1278 O O . MET A 1 165 ? 13.018 3.231 -24.361 1.00 87.69 165 MET A O 1
ATOM 1282 N N . GLY A 1 166 ? 14.201 1.808 -23.097 1.00 76.44 166 GLY A N 1
ATOM 1283 C CA . GLY A 1 166 ? 15.515 2.228 -23.585 1.00 76.44 166 GLY A CA 1
ATOM 1284 C C . GLY A 1 166 ? 15.962 1.514 -24.864 1.00 76.44 166 GLY A C 1
ATOM 1285 O O . GLY A 1 166 ? 16.960 1.923 -25.446 1.00 76.44 166 GLY A O 1
ATOM 1286 N N . GLN A 1 167 ? 15.264 0.456 -25.289 1.00 58.44 167 GLN A N 1
ATOM 1287 C CA . GLN A 1 167 ? 15.574 -0.312 -26.503 1.00 58.44 167 GLN A CA 1
ATOM 1288 C C . GLN A 1 167 ? 14.798 0.175 -27.736 1.00 58.44 167 GLN A C 1
ATOM 1290 O O . GLN A 1 167 ? 15.230 -0.070 -28.862 1.00 58.44 167 GLN A O 1
ATOM 1295 N N . ASP A 1 168 ? 13.721 0.940 -27.542 1.00 54.81 168 ASP A N 1
ATOM 1296 C CA . ASP A 1 168 ? 12.893 1.474 -28.632 1.00 54.81 168 ASP A CA 1
ATOM 1297 C C . ASP A 1 168 ? 13.561 2.625 -29.418 1.00 54.81 168 ASP A C 1
ATOM 1299 O O . ASP A 1 168 ? 13.019 3.072 -30.427 1.00 54.81 168 ASP A O 1
ATOM 1303 N N . SER A 1 169 ? 14.740 3.114 -29.006 1.00 50.47 169 SER A N 1
ATOM 1304 C CA . SER A 1 169 ? 15.444 4.204 -29.706 1.00 50.47 169 SER A CA 1
ATOM 1305 C C . SER A 1 169 ? 16.450 3.765 -30.777 1.00 50.47 169 SER A C 1
ATOM 1307 O O . SER A 1 169 ? 16.928 4.630 -31.505 1.00 50.47 169 SER A O 1
ATOM 1309 N N . ASP A 1 170 ? 16.757 2.466 -30.902 1.00 48.38 170 ASP A N 1
ATOM 1310 C CA . ASP A 1 170 ? 17.829 1.967 -31.791 1.00 48.38 170 ASP A CA 1
ATOM 1311 C C . ASP A 1 170 ? 17.346 1.021 -32.913 1.00 48.38 170 ASP A C 1
ATOM 1313 O O . ASP A 1 170 ? 18.165 0.410 -33.601 1.00 48.38 170 ASP A O 1
ATOM 1317 N N . SER A 1 171 ? 16.035 0.909 -33.159 1.00 47.12 171 SER A N 1
ATOM 1318 C CA . SER A 1 171 ? 15.494 0.084 -34.256 1.00 47.12 171 SER A CA 1
ATOM 1319 C C . SER A 1 171 ? 14.766 0.902 -35.325 1.00 47.12 171 SER A C 1
ATOM 1321 O O . SER A 1 171 ? 13.564 0.793 -35.505 1.00 47.12 171 SER A O 1
ATOM 1323 N N . ASP A 1 172 ? 15.530 1.705 -36.069 1.00 48.66 172 ASP A N 1
ATOM 1324 C CA . ASP A 1 172 ? 15.172 2.098 -37.439 1.00 48.66 172 ASP A CA 1
ATOM 1325 C C . ASP A 1 172 ? 16.449 2.343 -38.263 1.00 48.66 172 ASP A C 1
ATOM 1327 O O . ASP A 1 172 ? 16.961 3.455 -38.390 1.00 48.66 172 ASP A O 1
ATOM 1331 N N . SER A 1 173 ? 17.031 1.256 -38.773 1.00 48.59 173 SER A N 1
ATOM 1332 C CA . SER A 1 173 ? 17.792 1.229 -40.035 1.00 48.59 173 SER A CA 1
ATOM 1333 C C . SER A 1 173 ? 18.176 -0.209 -40.391 1.00 48.59 173 SER A C 1
ATOM 1335 O O . SER A 1 173 ? 19.343 -0.586 -40.395 1.00 48.59 173 SER A O 1
ATOM 1337 N N . ASP A 1 174 ? 17.173 -1.012 -40.741 1.00 47.28 174 ASP A N 1
ATOM 1338 C CA . ASP A 1 174 ? 17.388 -2.103 -41.691 1.00 47.28 174 ASP A CA 1
ATOM 1339 C C . ASP A 1 174 ? 16.311 -2.045 -42.776 1.00 47.28 174 ASP A C 1
ATOM 1341 O O . ASP A 1 174 ? 15.244 -2.649 -42.688 1.00 47.28 174 ASP A O 1
ATOM 1345 N N . SER A 1 175 ? 16.589 -1.244 -43.802 1.00 44.84 175 SER A N 1
ATOM 1346 C CA . SER A 1 175 ? 15.997 -1.434 -45.117 1.00 44.84 175 SER A CA 1
ATOM 1347 C C . SER A 1 175 ? 17.099 -1.927 -46.045 1.00 44.84 175 SER A C 1
ATOM 1349 O O . SER A 1 175 ? 17.758 -1.140 -46.727 1.00 44.84 175 SER A O 1
ATOM 1351 N N . GLY A 1 176 ? 17.293 -3.243 -46.066 1.00 43.66 176 GLY A N 1
ATOM 1352 C CA . GLY A 1 176 ? 17.852 -3.914 -47.225 1.00 43.66 176 GLY A CA 1
ATOM 1353 C C . GLY A 1 176 ? 16.970 -3.646 -48.446 1.00 43.66 176 GLY A C 1
ATOM 1354 O O . GLY A 1 176 ? 15.835 -4.114 -48.523 1.00 43.66 176 GLY A O 1
ATOM 1355 N N . ALA A 1 177 ? 17.504 -2.888 -49.398 1.00 40.38 177 ALA A N 1
ATOM 1356 C CA . ALA A 1 177 ? 17.076 -2.901 -50.786 1.00 40.38 177 ALA A CA 1
ATOM 1357 C C . ALA A 1 177 ? 18.312 -2.695 -51.665 1.00 40.38 177 ALA A C 1
ATOM 1359 O O . ALA A 1 177 ? 18.963 -1.651 -51.621 1.00 40.38 177 ALA A O 1
ATOM 1360 N N . ASP A 1 178 ? 18.630 -3.735 -52.428 1.00 47.34 178 ASP A N 1
ATOM 1361 C CA . ASP A 1 178 ? 19.552 -3.715 -53.555 1.00 47.34 178 ASP A CA 1
ATOM 1362 C C . ASP A 1 178 ? 19.211 -2.571 -54.527 1.00 47.34 178 ASP A C 1
ATOM 1364 O O . ASP A 1 178 ? 18.095 -2.530 -55.045 1.00 47.34 178 ASP A O 1
ATOM 1368 N N . SER A 1 179 ? 20.176 -1.694 -54.828 1.00 43.50 179 SER A N 1
ATOM 1369 C CA . SER A 1 179 ? 20.320 -1.054 -56.150 1.00 43.50 179 SER A CA 1
ATOM 1370 C C . SER A 1 179 ? 21.585 -0.186 -56.219 1.00 43.50 179 SER A C 1
ATOM 1372 O O . SER A 1 179 ? 21.737 0.779 -55.472 1.00 43.50 179 SER A O 1
ATOM 1374 N N . ASP A 1 180 ? 22.472 -0.533 -57.150 1.00 48.09 180 ASP A N 1
ATOM 1375 C CA . ASP A 1 180 ? 23.814 0.011 -57.416 1.00 48.09 180 ASP A CA 1
ATOM 1376 C C . ASP A 1 180 ? 23.864 1.427 -58.058 1.00 48.09 180 ASP A C 1
ATOM 1378 O O . ASP A 1 180 ? 24.806 1.731 -58.786 1.00 48.09 180 ASP A O 1
ATOM 1382 N N . ASP A 1 181 ? 22.912 2.335 -57.808 1.00 54.03 181 ASP A N 1
ATOM 1383 C CA . ASP A 1 181 ? 22.779 3.558 -58.638 1.00 54.03 181 ASP A CA 1
ATOM 1384 C C . ASP A 1 181 ? 22.916 4.927 -57.935 1.00 54.03 181 ASP A C 1
ATOM 1386 O O . ASP A 1 181 ? 22.763 5.955 -58.594 1.00 54.03 181 ASP A O 1
ATOM 1390 N N . ASP A 1 182 ? 23.284 5.011 -56.648 1.00 49.84 182 ASP A N 1
ATOM 1391 C CA . ASP A 1 182 ? 23.202 6.292 -55.902 1.00 49.84 182 ASP A CA 1
ATOM 1392 C C . ASP A 1 182 ? 24.532 6.881 -55.380 1.00 49.84 182 ASP A C 1
ATOM 1394 O O . ASP A 1 182 ? 24.574 7.695 -54.456 1.00 49.84 182 ASP A O 1
ATOM 1398 N N . MET A 1 183 ? 25.657 6.528 -56.012 1.00 46.22 183 MET A N 1
ATOM 1399 C CA . MET A 1 183 ? 26.973 7.138 -55.731 1.00 46.22 183 MET A CA 1
ATOM 1400 C C . MET A 1 183 ? 27.368 8.277 -56.692 1.00 46.22 183 MET A C 1
ATOM 1402 O O . MET A 1 183 ? 28.385 8.940 -56.472 1.00 46.22 183 MET A O 1
ATOM 1406 N N . ASP A 1 184 ? 26.568 8.567 -57.726 1.00 50.53 184 ASP A N 1
ATOM 1407 C CA . ASP A 1 184 ? 26.904 9.582 -58.743 1.00 50.53 184 ASP A CA 1
ATOM 1408 C C . ASP A 1 184 ? 26.424 11.009 -58.383 1.00 50.53 184 ASP A C 1
ATOM 1410 O O . ASP A 1 184 ? 26.928 12.008 -58.909 1.00 50.53 184 ASP A O 1
ATOM 1414 N N . TRP A 1 185 ? 25.502 11.153 -57.422 1.00 50.00 185 TRP A N 1
ATOM 1415 C CA . TRP A 1 185 ? 25.014 12.467 -56.971 1.00 50.00 185 TRP A CA 1
ATOM 1416 C C . TRP A 1 185 ? 25.956 13.148 -55.959 1.00 50.00 185 TRP A C 1
ATOM 1418 O O . TRP A 1 185 ? 26.249 14.345 -56.064 1.00 50.00 185 TRP A O 1
ATOM 1428 N N . LEU A 1 186 ? 26.515 12.381 -55.018 1.00 45.47 186 LEU A N 1
ATOM 1429 C CA . LEU A 1 186 ? 27.386 12.892 -53.946 1.00 45.47 186 LEU A CA 1
ATOM 1430 C C . LEU A 1 186 ? 28.764 13.372 -54.445 1.00 45.47 186 LEU A C 1
ATOM 1432 O O . LEU A 1 186 ? 29.392 14.230 -53.817 1.00 45.47 186 LEU A O 1
ATOM 1436 N N . ILE A 1 187 ? 29.212 12.893 -55.609 1.00 53.47 187 ILE A N 1
ATOM 1437 C CA . ILE A 1 187 ? 30.457 13.338 -56.256 1.00 53.47 187 ILE A CA 1
ATOM 1438 C C . ILE A 1 187 ? 30.254 14.676 -56.994 1.00 53.47 187 ILE A C 1
ATOM 1440 O O . ILE A 1 187 ? 31.144 15.533 -56.977 1.00 53.47 187 ILE A O 1
ATOM 1444 N N . LYS A 1 188 ? 29.057 14.933 -57.544 1.00 52.03 188 LYS A N 1
ATOM 1445 C CA . LYS A 1 188 ? 28.747 16.166 -58.293 1.00 52.03 188 LYS A CA 1
ATOM 1446 C C . LYS A 1 188 ? 28.553 17.405 -57.408 1.00 52.03 188 LYS A C 1
ATOM 1448 O O . LYS A 1 188 ? 28.852 18.511 -57.856 1.00 52.03 188 LYS A O 1
ATOM 1453 N N . GLN A 1 189 ? 28.171 17.265 -56.133 1.00 48.94 189 GLN A N 1
ATOM 1454 C CA . GLN A 1 189 ? 28.081 18.418 -55.214 1.00 48.94 189 GLN A CA 1
ATOM 1455 C C . GLN A 1 189 ? 29.430 18.893 -54.638 1.00 48.94 189 GLN A C 1
ATOM 1457 O O . GLN A 1 189 ? 29.532 20.034 -54.181 1.00 48.94 189 GLN A O 1
ATOM 1462 N N . ARG A 1 190 ? 30.494 18.078 -54.690 1.00 47.81 190 ARG A N 1
ATOM 1463 C CA . ARG A 1 190 ? 31.822 18.455 -54.159 1.00 47.81 190 ARG A CA 1
ATOM 1464 C C . ARG A 1 190 ? 32.711 19.218 -55.149 1.00 47.81 190 ARG A C 1
ATOM 1466 O O . ARG A 1 190 ? 33.662 19.864 -54.716 1.00 47.81 190 ARG A O 1
ATOM 1473 N N . GLN A 1 191 ? 32.387 19.229 -56.444 1.00 47.84 191 GLN A N 1
ATOM 1474 C CA . GLN A 1 191 ? 33.185 19.922 -57.472 1.00 47.84 191 GLN A CA 1
ATOM 1475 C C . GLN A 1 191 ? 32.746 21.374 -57.758 1.00 47.84 191 GLN A C 1
ATOM 1477 O O . GLN A 1 191 ? 33.483 22.112 -58.403 1.00 47.84 191 GLN A O 1
ATOM 1482 N N . ALA A 1 192 ? 31.616 21.842 -57.214 1.00 48.34 192 ALA A N 1
ATOM 1483 C CA . ALA A 1 192 ? 31.093 23.194 -57.469 1.00 48.34 192 ALA A CA 1
ATOM 1484 C C . ALA A 1 192 ? 31.543 24.283 -56.463 1.00 48.34 192 ALA A C 1
ATOM 1486 O O . ALA A 1 192 ? 31.110 25.428 -56.565 1.00 48.34 192 ALA A O 1
ATOM 1487 N N . ARG A 1 193 ? 32.405 23.967 -55.481 1.00 47.72 193 ARG A N 1
ATOM 1488 C CA . ARG A 1 193 ? 32.840 24.920 -54.429 1.00 47.72 193 ARG A CA 1
ATOM 1489 C C . ARG A 1 193 ? 34.307 25.350 -54.479 1.00 47.72 193 ARG A C 1
ATOM 1491 O O . ARG A 1 193 ? 34.770 26.020 -53.559 1.00 47.72 193 ARG A O 1
ATOM 1498 N N . SER A 1 194 ? 35.034 25.032 -55.547 1.00 50.09 194 SER A N 1
ATOM 1499 C CA . SER A 1 194 ? 36.432 25.447 -55.691 1.00 50.09 194 SER A CA 1
ATOM 1500 C C . SER A 1 194 ? 36.640 26.260 -56.963 1.00 50.09 194 SER A C 1
ATOM 1502 O O . SER A 1 194 ? 37.134 25.740 -57.953 1.00 50.09 194 SER A O 1
ATOM 1504 N N . GLN A 1 195 ? 36.251 27.538 -56.931 1.00 41.56 195 GLN A N 1
ATOM 1505 C CA . GLN A 1 195 ? 36.908 28.608 -57.690 1.00 41.56 195 GLN A CA 1
ATOM 1506 C C . GLN A 1 195 ? 36.548 29.983 -57.093 1.00 41.56 195 GLN A C 1
ATOM 1508 O O . GLN A 1 195 ? 35.439 30.492 -57.213 1.00 41.56 195 GLN A O 1
ATOM 1513 N N . LYS A 1 196 ? 37.528 30.536 -56.371 1.00 45.50 196 LYS A N 1
ATOM 1514 C CA . LYS A 1 196 ? 37.633 31.915 -55.852 1.00 45.50 196 LYS A CA 1
ATOM 1515 C C . LYS A 1 196 ? 37.756 32.916 -57.025 1.00 45.50 196 LYS A C 1
ATOM 1517 O O . LYS A 1 196 ? 38.218 32.509 -58.089 1.00 45.50 196 LYS A O 1
ATOM 1522 N N . PRO A 1 197 ? 37.498 34.225 -56.825 1.00 45.41 197 PRO A N 1
ATOM 1523 C CA . PRO A 1 197 ? 38.651 35.096 -56.552 1.00 45.41 197 PRO A CA 1
ATOM 1524 C C . PRO A 1 197 ? 38.429 36.241 -55.547 1.00 45.41 197 PRO A C 1
ATOM 1526 O O . PRO A 1 197 ? 37.326 36.702 -55.275 1.00 45.41 197 PRO A O 1
ATOM 1529 N N . LEU A 1 198 ? 39.573 36.672 -55.009 1.00 47.44 198 LEU A N 1
ATOM 1530 C CA . LEU A 1 198 ? 39.841 37.847 -54.176 1.00 47.44 198 LEU A CA 1
ATOM 1531 C C . LEU A 1 198 ? 39.735 39.162 -54.969 1.00 47.44 198 LEU A C 1
ATOM 1533 O O . LEU A 1 198 ? 40.130 39.174 -56.130 1.00 47.44 198 LEU A O 1
ATOM 1537 N N . SER A 1 199 ? 39.340 40.259 -54.303 1.00 40.53 199 SER A N 1
ATOM 1538 C CA . SER A 1 199 ? 39.791 41.665 -54.505 1.00 40.53 199 SER A CA 1
ATOM 1539 C C . SER A 1 199 ? 38.740 42.619 -53.903 1.00 40.53 199 SER A C 1
ATOM 1541 O O . SER A 1 199 ? 37.592 42.605 -54.322 1.00 40.53 199 SER A O 1
ATOM 1543 N N . SER A 1 200 ? 38.993 43.240 -52.747 1.00 47.94 200 SER A N 1
ATOM 1544 C CA . SER A 1 200 ? 39.593 44.575 -52.529 1.00 47.94 200 SER A CA 1
ATOM 1545 C C . SER A 1 200 ? 38.659 45.777 -52.784 1.00 47.94 200 SER A C 1
ATOM 1547 O O . SER A 1 200 ? 38.246 46.019 -53.914 1.00 47.94 200 SER A O 1
ATOM 1549 N N . LYS A 1 201 ? 38.381 46.537 -51.706 1.00 41.47 201 LYS A N 1
ATOM 1550 C CA . LYS A 1 201 ? 38.462 48.015 -51.558 1.00 41.47 201 LYS A CA 1
ATOM 1551 C C . LYS A 1 201 ? 37.433 48.566 -50.551 1.00 41.47 201 LYS A C 1
ATOM 1553 O O . LYS A 1 201 ? 36.235 48.515 -50.790 1.00 41.47 201 LYS A O 1
ATOM 1558 N N . CYS A 1 202 ? 37.936 49.178 -49.475 1.00 42.97 202 CYS A N 1
ATOM 1559 C CA . CYS A 1 202 ? 37.334 50.375 -48.857 1.00 42.97 202 CYS A CA 1
ATOM 1560 C C . CYS A 1 202 ? 37.583 51.576 -49.810 1.00 42.97 202 CYS A C 1
ATOM 1562 O O . CYS A 1 202 ? 38.576 51.501 -50.547 1.00 42.97 202 CYS A O 1
ATOM 1564 N N . PRO A 1 203 ? 36.774 52.667 -49.841 1.00 47.38 203 PRO A N 1
ATOM 1565 C CA . PRO A 1 203 ? 36.673 53.608 -48.707 1.00 47.38 203 PRO A CA 1
ATOM 1566 C C . PRO A 1 203 ? 35.339 54.381 -48.524 1.00 47.38 203 PRO A C 1
ATOM 1568 O O . PRO A 1 203 ? 34.596 54.607 -49.469 1.00 47.38 203 PRO A O 1
ATOM 1571 N N . GLY A 1 204 ? 35.151 54.897 -47.301 1.00 52.16 204 GLY A N 1
ATOM 1572 C CA . GLY A 1 204 ? 34.773 56.296 -47.042 1.00 52.16 204 GLY A CA 1
ATOM 1573 C C . GLY A 1 204 ? 33.301 56.707 -47.133 1.00 52.16 204 GLY A C 1
ATOM 1574 O O . GLY A 1 204 ? 32.804 56.965 -48.223 1.00 52.16 204 GLY A O 1
ATOM 1575 N N . GLN A 1 205 ? 32.686 56.935 -45.970 1.00 42.59 205 GLN A N 1
ATOM 1576 C CA . GLN A 1 205 ? 32.209 58.252 -45.518 1.00 42.59 205 GLN A CA 1
ATOM 1577 C C . GLN A 1 205 ? 31.994 58.230 -44.004 1.00 42.59 205 GLN A C 1
ATOM 1579 O O . GLN A 1 205 ? 31.592 57.162 -43.492 1.00 42.59 205 GLN A O 1
#